Protein AF-A0A7J2YXM2-F1 (afdb_monomer_lite)

Sequence (338 aa):
MHTVKLKLTRFILLIACASALLAALQPALCWSNGGYSDNPAHPDYGTHDWIAQHALDYLPAQEKQYIVDNLAVYLYGTELPDRPASQGGIGDTTKHHVYYSSTGALVDDASAKRAQDEYNLALNFLKAGDYVNASKTAGALTHYIADVAVFGHVMGSSTAWGAETHHSDYENYVTDRMTSYQSSFNTYLSFDGCLVTLPAYNATVNLAYDTTFGGGSHLSCVWMDTNYDWSKPTFSGRCGESLNLAVNAVADVLHTLAEAAGPVLTTVPTVVPSITVTAPTPTSSDSPTSSPTQNRSPSTTPTVPEFPLALCLCATLLILTVSAIIYKKNTLKNQQFI

Structure (mmCIF, N/CA/C/O backbone):
data_AF-A0A7J2YXM2-F1
#
_entry.id   AF-A0A7J2YXM2-F1
#
loop_
_atom_site.group_PDB
_atom_site.id
_atom_site.type_symbol
_atom_site.label_atom_id
_atom_site.label_alt_id
_atom_site.label_comp_id
_atom_site.label_asym_id
_atom_site.label_entity_id
_atom_site.label_seq_id
_atom_site.pdbx_PDB_ins_code
_atom_site.Cartn_x
_atom_site.Cartn_y
_atom_site.Cartn_z
_atom_site.occupancy
_atom_site.B_iso_or_equiv
_atom_site.auth_seq_id
_atom_site.auth_comp_id
_atom_site.auth_asym_id
_atom_site.auth_atom_id
_atom_site.pdbx_PDB_model_num
ATOM 1 N N . MET A 1 1 ? 47.336 -37.500 -6.706 1.00 57.44 1 MET A N 1
ATOM 2 C CA . MET A 1 1 ? 47.301 -36.013 -6.661 1.00 57.44 1 MET A CA 1
ATOM 3 C C . MET A 1 1 ? 46.270 -35.379 -7.601 1.00 57.44 1 MET A C 1
ATOM 5 O O . MET A 1 1 ? 45.630 -34.422 -7.186 1.00 57.44 1 MET A O 1
ATOM 9 N N . HIS A 1 2 ? 46.068 -35.881 -8.825 1.00 60.53 2 HIS A N 1
ATOM 10 C CA . HIS A 1 2 ? 45.148 -35.269 -9.803 1.00 60.53 2 HIS A CA 1
ATOM 11 C C . HIS A 1 2 ? 43.675 -35.213 -9.332 1.00 60.53 2 HIS A C 1
ATOM 13 O O . HIS A 1 2 ? 43.011 -34.189 -9.461 1.00 60.53 2 HIS A O 1
ATOM 19 N N . THR A 1 3 ? 43.185 -36.277 -8.690 1.00 68.69 3 THR A N 1
ATOM 20 C CA . THR A 1 3 ? 41.796 -36.387 -8.204 1.00 68.69 3 THR A CA 1
ATOM 21 C C . THR A 1 3 ? 41.471 -35.424 -7.056 1.00 68.69 3 THR A C 1
ATOM 23 O O . THR A 1 3 ? 40.340 -34.967 -6.934 1.00 68.69 3 THR A O 1
ATOM 26 N N . VAL A 1 4 ? 42.461 -35.083 -6.224 1.00 65.25 4 VAL A N 1
ATOM 27 C CA . VAL A 1 4 ? 42.288 -34.154 -5.092 1.00 65.25 4 VAL A CA 1
ATOM 28 C C . VAL A 1 4 ? 42.203 -32.708 -5.588 1.00 65.25 4 VAL A C 1
ATOM 30 O O . VAL A 1 4 ? 41.341 -31.962 -5.134 1.00 65.25 4 VAL A O 1
ATOM 33 N N . LYS A 1 5 ? 43.025 -32.339 -6.584 1.00 63.69 5 LYS A N 1
ATOM 34 C CA . LYS A 1 5 ? 42.977 -31.012 -7.223 1.00 63.69 5 LYS A CA 1
ATOM 35 C C . LYS A 1 5 ? 41.616 -30.751 -7.875 1.00 63.69 5 LYS A C 1
ATOM 37 O O . LYS A 1 5 ? 41.029 -29.701 -7.651 1.00 63.69 5 LYS A O 1
ATOM 42 N N . LEU A 1 6 ? 41.070 -31.740 -8.590 1.00 68.12 6 LEU A N 1
ATOM 43 C CA . LEU A 1 6 ? 39.769 -31.614 -9.257 1.00 68.12 6 LEU A CA 1
ATOM 44 C C . LEU A 1 6 ? 38.598 -31.442 -8.269 1.00 68.12 6 LEU A C 1
ATOM 46 O O . LEU A 1 6 ? 37.673 -30.682 -8.545 1.00 68.12 6 LEU A O 1
ATOM 50 N N . LYS A 1 7 ? 38.634 -32.117 -7.110 1.00 75.06 7 LYS A N 1
ATOM 51 C CA . LYS A 1 7 ? 37.598 -31.980 -6.069 1.00 75.06 7 LYS A CA 1
ATOM 52 C C . LYS A 1 7 ? 37.634 -30.606 -5.391 1.00 75.06 7 LYS A C 1
ATOM 54 O O . LYS A 1 7 ? 36.578 -30.023 -5.170 1.00 75.06 7 LYS A O 1
ATOM 59 N N . LEU A 1 8 ? 38.826 -30.070 -5.120 1.00 72.62 8 LEU A N 1
ATOM 60 C CA . LEU A 1 8 ? 38.987 -28.759 -4.485 1.00 72.62 8 LEU A CA 1
ATOM 61 C C . LEU A 1 8 ? 38.548 -27.609 -5.406 1.00 72.62 8 LEU A C 1
ATOM 63 O O . LEU A 1 8 ? 37.824 -26.724 -4.963 1.00 72.62 8 LEU A O 1
ATOM 67 N N . THR A 1 9 ? 38.912 -27.647 -6.693 1.00 77.88 9 THR A N 1
ATOM 68 C CA . THR A 1 9 ? 38.479 -26.628 -7.667 1.00 77.88 9 THR A CA 1
ATOM 69 C C . THR A 1 9 ? 36.956 -26.586 -7.809 1.00 77.88 9 THR A C 1
ATOM 71 O O . THR A 1 9 ? 36.380 -25.503 -7.828 1.00 77.88 9 THR A O 1
ATOM 74 N N . ARG A 1 10 ? 36.287 -27.748 -7.844 1.00 78.19 10 ARG A N 1
ATOM 75 C CA . ARG A 1 10 ? 34.815 -27.821 -7.888 1.00 78.19 10 ARG A CA 1
ATOM 76 C C . ARG A 1 10 ? 34.165 -27.242 -6.631 1.00 78.19 10 ARG A C 1
ATOM 78 O O . ARG A 1 10 ? 33.165 -26.548 -6.742 1.00 78.19 10 ARG A O 1
ATOM 85 N N . PHE A 1 11 ? 34.740 -27.497 -5.457 1.00 79.69 11 PHE A N 1
ATOM 86 C CA . PHE A 1 11 ? 34.225 -26.967 -4.195 1.00 79.69 11 PHE A CA 1
ATOM 87 C C . PHE A 1 11 ? 34.347 -25.437 -4.111 1.00 79.69 11 PHE A C 1
ATOM 89 O O . PHE A 1 11 ? 33.385 -24.769 -3.748 1.00 79.69 11 PHE A O 1
ATOM 96 N N . ILE A 1 12 ? 35.488 -24.873 -4.524 1.00 82.00 12 ILE A N 1
ATOM 97 C CA . ILE A 1 12 ? 35.687 -23.414 -4.579 1.00 82.00 12 ILE A CA 1
ATOM 98 C C . ILE A 1 12 ? 34.712 -22.766 -5.570 1.00 82.00 12 ILE A C 1
ATOM 100 O O . ILE A 1 12 ? 34.128 -21.733 -5.256 1.00 82.00 12 ILE A O 1
ATOM 104 N N . LEU A 1 13 ? 34.499 -23.384 -6.738 1.00 83.00 13 LEU A N 1
ATOM 105 C CA . LEU A 1 13 ? 33.553 -22.880 -7.735 1.00 83.00 13 LEU A CA 1
ATOM 106 C C . LEU A 1 13 ? 32.114 -22.875 -7.198 1.00 83.00 13 LEU A C 1
ATOM 108 O O . LEU A 1 13 ? 31.407 -21.893 -7.378 1.00 83.00 13 LEU A O 1
ATOM 112 N N . LEU A 1 14 ? 31.698 -23.933 -6.493 1.00 82.62 14 LEU A N 1
ATOM 113 C CA . LEU A 1 14 ? 30.369 -24.006 -5.876 1.00 82.62 14 LEU A CA 1
ATOM 114 C C . LEU A 1 14 ? 30.160 -22.918 -4.817 1.00 82.62 14 LEU A C 1
ATOM 116 O O . LEU A 1 14 ? 29.100 -22.301 -4.800 1.00 82.62 14 LEU A O 1
ATOM 120 N N . ILE A 1 15 ? 31.165 -22.648 -3.976 1.00 84.31 15 ILE A N 1
ATOM 121 C CA . ILE A 1 15 ? 31.094 -21.557 -2.993 1.00 84.31 15 ILE A CA 1
ATOM 122 C C . ILE A 1 15 ? 31.008 -20.206 -3.703 1.00 84.31 15 ILE A C 1
ATOM 124 O O . ILE A 1 15 ? 30.144 -19.410 -3.364 1.00 84.31 15 ILE A O 1
ATOM 128 N N . ALA A 1 16 ? 31.843 -19.959 -4.716 1.00 81.12 16 ALA A N 1
ATOM 129 C CA . ALA A 1 16 ? 31.810 -18.706 -5.468 1.00 81.12 16 ALA A CA 1
ATOM 130 C C . ALA A 1 16 ? 30.455 -18.482 -6.164 1.00 81.12 16 ALA A C 1
ATOM 132 O O . ALA A 1 16 ? 29.917 -17.379 -6.107 1.00 81.12 16 ALA A O 1
ATOM 133 N N . CYS A 1 17 ? 29.870 -19.527 -6.761 1.00 74.31 17 CYS A N 1
ATOM 134 C CA . CYS A 1 17 ? 28.533 -19.465 -7.352 1.00 74.31 17 CYS A CA 1
ATOM 135 C C . CYS A 1 17 ? 27.446 -19.215 -6.298 1.00 74.31 17 CYS A C 1
ATOM 137 O O . CYS A 1 17 ? 26.578 -18.380 -6.525 1.00 74.31 17 CYS A O 1
ATOM 139 N N . ALA A 1 18 ? 27.499 -19.887 -5.143 1.00 74.00 18 ALA A N 1
ATOM 140 C CA . ALA A 1 18 ? 26.538 -19.675 -4.060 1.00 74.00 18 ALA A CA 1
ATOM 141 C C . ALA A 1 18 ? 26.638 -18.258 -3.468 1.00 74.00 18 ALA A C 1
ATOM 143 O O . ALA A 1 18 ? 25.618 -17.615 -3.242 1.00 74.00 18 ALA A O 1
ATOM 144 N N . SER A 1 19 ? 27.854 -17.740 -3.270 1.00 71.81 19 SER A N 1
ATOM 145 C CA . SER A 1 19 ? 28.085 -16.371 -2.799 1.00 71.81 19 SER A CA 1
ATOM 146 C C . SER A 1 19 ? 27.623 -15.319 -3.809 1.00 71.81 19 SER A C 1
ATOM 148 O O . SER A 1 19 ? 27.038 -14.320 -3.405 1.00 71.81 19 SER A O 1
ATOM 150 N N . ALA A 1 20 ? 27.834 -15.546 -5.110 1.00 69.38 20 ALA A N 1
ATOM 151 C CA . ALA A 1 20 ? 27.323 -14.662 -6.158 1.00 69.38 20 ALA A CA 1
ATOM 152 C C . ALA A 1 20 ? 25.785 -14.661 -6.212 1.00 69.38 20 ALA A C 1
ATOM 154 O O . ALA A 1 20 ? 25.185 -13.606 -6.385 1.00 69.38 20 ALA A O 1
ATOM 155 N N . LEU A 1 21 ? 25.151 -15.823 -6.007 1.00 63.97 21 LEU A N 1
ATOM 156 C CA . LEU A 1 21 ? 23.692 -15.947 -5.968 1.00 63.97 21 LEU A CA 1
ATOM 157 C C . LEU A 1 21 ? 23.087 -15.216 -4.758 1.00 63.97 21 LEU A C 1
ATOM 159 O O . LEU A 1 21 ? 22.062 -14.560 -4.890 1.00 63.97 21 LEU A O 1
ATOM 163 N N . LEU A 1 22 ? 23.741 -15.294 -3.595 1.00 62.25 22 LEU A N 1
ATOM 164 C CA . LEU A 1 22 ? 23.307 -14.601 -2.377 1.00 62.25 22 LEU A CA 1
ATOM 165 C C . LEU A 1 22 ? 23.499 -13.079 -2.461 1.00 62.25 22 LEU A C 1
ATOM 167 O O . LEU A 1 22 ? 22.689 -12.344 -1.914 1.00 62.25 22 LEU A O 1
ATOM 171 N N . ALA A 1 23 ? 24.536 -12.596 -3.153 1.00 54.78 23 ALA A N 1
ATOM 172 C CA . ALA A 1 23 ? 24.775 -11.160 -3.341 1.00 54.78 23 ALA A CA 1
ATOM 173 C C . ALA A 1 23 ? 23.806 -10.498 -4.342 1.00 54.78 23 ALA A C 1
ATOM 175 O O . ALA A 1 23 ? 23.643 -9.280 -4.319 1.00 54.78 23 ALA A O 1
ATOM 176 N N . ALA A 1 24 ? 23.165 -11.292 -5.207 1.00 49.78 24 ALA A N 1
ATOM 177 C CA . ALA A 1 24 ? 22.139 -10.828 -6.140 1.00 49.78 24 ALA A CA 1
ATOM 178 C C . ALA A 1 24 ? 20.753 -10.658 -5.487 1.00 49.78 24 ALA A C 1
ATOM 180 O O . ALA A 1 24 ? 19.846 -10.130 -6.122 1.00 49.78 24 ALA A O 1
ATOM 181 N N . LEU A 1 25 ? 20.583 -11.083 -4.230 1.00 45.66 25 LEU A N 1
ATOM 182 C CA . LEU A 1 25 ? 19.387 -10.807 -3.439 1.00 45.66 25 LEU A CA 1
ATOM 183 C C . LEU A 1 25 ? 19.531 -9.413 -2.817 1.00 45.66 25 LEU A C 1
ATOM 185 O O . LEU A 1 25 ? 19.881 -9.283 -1.645 1.00 45.66 25 LEU A O 1
ATOM 189 N N . GLN A 1 26 ? 19.328 -8.364 -3.614 1.00 46.22 26 GLN A N 1
ATOM 190 C CA . GLN A 1 26 ? 19.011 -7.067 -3.025 1.00 46.22 26 GLN A CA 1
ATOM 191 C C . GLN A 1 26 ? 17.590 -7.185 -2.457 1.00 46.22 26 GLN A C 1
ATOM 193 O O . GLN A 1 26 ? 16.713 -7.673 -3.176 1.00 46.22 26 GLN A O 1
ATOM 198 N N . PRO A 1 27 ? 17.350 -6.840 -1.180 1.00 48.81 27 PRO A N 1
ATOM 199 C CA . PRO A 1 27 ? 15.983 -6.646 -0.735 1.00 48.81 27 PRO A CA 1
ATOM 200 C C . PRO A 1 27 ? 15.372 -5.578 -1.641 1.00 48.81 27 PRO A C 1
ATOM 202 O O . PRO A 1 27 ? 15.982 -4.525 -1.832 1.00 48.81 27 PRO A O 1
ATOM 205 N N . ALA A 1 28 ? 14.213 -5.881 -2.223 1.00 45.25 28 ALA A N 1
ATOM 206 C CA . ALA A 1 28 ? 13.328 -4.825 -2.678 1.00 45.25 28 ALA A CA 1
ATOM 207 C C . ALA A 1 28 ? 13.093 -3.948 -1.444 1.00 45.25 28 ALA A C 1
ATOM 209 O O . ALA A 1 28 ? 12.759 -4.467 -0.374 1.00 45.25 28 ALA A O 1
ATOM 210 N N . LEU A 1 29 ? 13.443 -2.671 -1.560 1.00 54.25 29 LEU A N 1
ATOM 211 C CA . LEU A 1 29 ? 12.952 -1.690 -0.607 1.00 54.25 29 LEU A CA 1
ATOM 212 C C . LEU A 1 29 ? 11.469 -1.480 -0.933 1.00 54.25 29 LEU A C 1
ATOM 214 O O . LEU A 1 29 ? 10.964 -2.104 -1.852 1.00 54.25 29 LEU A O 1
ATOM 218 N N . CYS A 1 30 ? 10.754 -0.761 -0.096 1.00 63.69 30 CYS A N 1
ATOM 219 C CA . CYS A 1 30 ? 9.339 -0.481 -0.281 1.00 63.69 30 CYS A CA 1
ATOM 220 C C . CYS A 1 30 ? 9.170 1.018 -0.399 1.00 63.69 30 CYS A C 1
ATOM 222 O O . CYS A 1 30 ? 10.123 1.774 -0.141 1.00 63.69 30 CYS A O 1
ATOM 224 N N . TRP A 1 31 ? 7.943 1.480 -0.679 1.00 80.19 31 TRP A N 1
ATOM 225 C CA . TRP A 1 31 ? 7.647 2.886 -0.428 1.00 80.19 31 TRP A CA 1
ATOM 226 C C . TRP A 1 31 ? 8.196 3.256 0.953 1.00 80.19 31 TRP A C 1
ATOM 228 O O . TRP A 1 31 ? 8.091 2.507 1.919 1.00 80.19 31 TRP A O 1
ATOM 238 N N . SER A 1 32 ? 8.864 4.400 1.068 1.00 78.12 32 SER A N 1
ATOM 239 C CA . SER A 1 32 ? 9.473 4.714 2.354 1.00 78.12 32 SER A CA 1
ATOM 240 C C . SER A 1 32 ? 8.384 5.004 3.382 1.00 78.12 32 SER A C 1
ATOM 242 O O . SER A 1 32 ? 7.466 5.785 3.119 1.00 78.12 32 SER A O 1
ATOM 244 N N . ASN A 1 33 ? 8.541 4.465 4.587 1.00 74.75 33 ASN A N 1
ATOM 245 C CA . ASN A 1 33 ? 7.782 4.885 5.766 1.00 74.75 33 ASN A CA 1
ATOM 246 C C . ASN A 1 33 ? 8.439 6.093 6.470 1.00 74.75 33 ASN A C 1
ATOM 248 O O . ASN A 1 33 ? 8.336 6.238 7.676 1.00 74.75 33 ASN A O 1
ATOM 252 N N . GLY A 1 34 ? 9.255 6.893 5.768 1.00 72.12 34 GLY A N 1
ATOM 253 C CA . GLY A 1 34 ? 9.974 8.035 6.356 1.00 72.12 34 GLY A CA 1
ATOM 254 C C . GLY A 1 34 ? 11.176 7.646 7.229 1.00 72.12 34 GLY A C 1
ATOM 255 O O . GLY A 1 34 ? 11.978 8.507 7.588 1.00 72.12 34 GLY A O 1
ATOM 256 N N . GLY A 1 35 ? 11.342 6.355 7.520 1.00 84.69 35 GLY A N 1
ATOM 257 C CA . GLY A 1 35 ? 12.375 5.803 8.386 1.00 84.69 35 GLY A CA 1
ATOM 258 C C . GLY A 1 35 ? 11.798 4.719 9.294 1.00 84.69 35 GLY A C 1
ATOM 259 O O . GLY A 1 35 ? 10.737 4.166 9.018 1.00 84.69 35 GLY A O 1
ATOM 260 N N . TYR A 1 36 ? 12.514 4.411 10.376 1.00 89.81 36 TYR A N 1
ATOM 261 C CA . TYR A 1 36 ? 11.943 3.682 11.507 1.00 89.81 36 TYR A CA 1
ATOM 262 C C . TYR A 1 36 ? 11.878 4.623 12.691 1.00 89.81 36 TYR A C 1
ATOM 264 O O . TYR A 1 36 ? 12.912 5.047 13.213 1.00 89.81 36 TYR A O 1
ATOM 272 N N . SER A 1 37 ? 10.663 4.889 13.142 1.00 92.69 37 SER A N 1
ATOM 273 C CA . SER A 1 37 ? 10.409 5.846 14.197 1.00 92.69 37 SER A CA 1
ATOM 274 C C . SER A 1 37 ? 10.980 5.368 15.523 1.00 92.69 37 SER A C 1
ATOM 276 O O . SER A 1 37 ? 10.646 4.285 16.029 1.00 92.69 37 SER A O 1
ATOM 278 N N . ASP A 1 38 ? 11.786 6.228 16.143 1.00 90.00 38 ASP A N 1
ATOM 279 C CA . ASP A 1 38 ? 12.221 6.065 17.533 1.00 90.00 38 ASP A CA 1
ATOM 280 C C . ASP A 1 38 ? 11.048 6.265 18.508 1.00 90.00 38 ASP A C 1
ATOM 282 O O . ASP A 1 38 ? 11.018 5.681 19.594 1.00 90.00 38 ASP A O 1
ATOM 286 N N . ASN A 1 39 ? 10.063 7.086 18.119 1.00 90.50 39 ASN A N 1
ATOM 287 C CA . ASN A 1 39 ? 8.888 7.404 18.920 1.00 90.50 39 ASN A CA 1
ATOM 288 C C . ASN A 1 39 ? 7.580 7.113 18.157 1.00 90.50 39 ASN A C 1
ATOM 290 O O . ASN A 1 39 ? 7.155 7.942 17.357 1.00 90.50 39 ASN A O 1
ATOM 294 N N . PRO A 1 40 ? 6.862 6.024 18.487 1.00 90.38 40 PRO A N 1
ATOM 295 C CA . PRO A 1 40 ? 5.580 5.683 17.861 1.00 90.38 40 PRO A CA 1
ATOM 296 C C . PRO A 1 40 ? 4.469 6.738 18.005 1.00 90.38 40 PRO A C 1
ATOM 298 O O . PRO A 1 40 ? 3.476 6.686 17.290 1.00 90.38 40 PRO A O 1
ATOM 301 N N . ALA A 1 41 ? 4.586 7.682 18.947 1.00 92.19 41 ALA A N 1
ATOM 302 C CA . ALA A 1 41 ? 3.626 8.782 19.089 1.00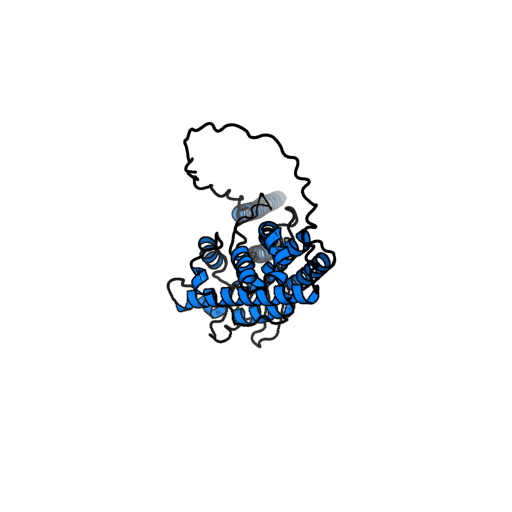 92.19 41 ALA A CA 1
ATOM 303 C C . ALA A 1 41 ? 3.888 9.945 18.111 1.00 92.19 41 ALA A C 1
ATOM 305 O O . ALA A 1 41 ? 3.033 10.817 17.946 1.00 92.19 41 ALA A O 1
ATOM 306 N N . HIS A 1 42 ? 5.066 9.971 17.485 1.00 93.81 42 HIS A N 1
ATOM 307 C CA . HIS A 1 42 ? 5.493 10.960 16.500 1.00 93.81 42 HIS A CA 1
ATOM 308 C C . HIS A 1 42 ? 6.228 10.240 15.364 1.00 93.81 42 HIS A C 1
ATOM 310 O O . HIS A 1 42 ? 7.450 10.371 15.285 1.00 93.81 42 HIS A O 1
ATOM 316 N N . PRO A 1 43 ? 5.508 9.447 14.549 1.00 94.50 43 PRO A N 1
ATOM 317 C CA . PRO A 1 43 ? 6.146 8.681 13.499 1.00 94.50 43 PRO A CA 1
ATOM 318 C C . PRO A 1 43 ? 6.812 9.596 12.467 1.00 94.50 43 PRO A C 1
ATOM 320 O O . PRO A 1 43 ? 6.301 10.683 12.165 1.00 94.50 43 PRO A O 1
ATOM 323 N N . ASP A 1 44 ? 7.958 9.157 11.959 1.00 93.88 44 ASP A N 1
ATOM 324 C CA . ASP A 1 44 ? 8.609 9.743 10.799 1.00 93.88 44 ASP A CA 1
ATOM 325 C C . ASP A 1 44 ? 7.688 9.548 9.596 1.00 93.88 44 ASP A C 1
ATOM 327 O O . ASP A 1 44 ? 7.200 8.458 9.351 1.00 93.88 44 ASP A O 1
ATOM 331 N N . TYR A 1 45 ? 7.393 10.630 8.882 1.00 95.06 45 TYR A N 1
ATOM 332 C CA . TYR A 1 45 ? 6.356 10.615 7.858 1.00 95.06 45 TYR A CA 1
ATOM 333 C C . TYR A 1 45 ? 6.946 10.285 6.486 1.00 95.06 45 TYR A C 1
ATOM 335 O O . TYR A 1 45 ? 7.871 10.972 6.035 1.00 95.06 45 TYR A O 1
ATOM 343 N N . GLY A 1 46 ? 6.380 9.290 5.807 1.00 95.50 46 GLY A N 1
ATOM 344 C CA . GLY A 1 46 ? 6.782 8.878 4.464 1.00 95.50 46 GLY A CA 1
ATOM 345 C C . GLY A 1 46 ? 5.641 8.695 3.468 1.00 95.50 46 GLY A C 1
ATOM 346 O O . GLY A 1 46 ? 4.504 9.122 3.663 1.00 95.50 46 GLY A O 1
ATOM 347 N N . THR A 1 47 ? 5.962 8.027 2.362 1.00 96.88 47 THR A N 1
ATOM 348 C CA . THR A 1 47 ? 5.026 7.738 1.273 1.00 96.88 47 THR A CA 1
ATOM 349 C C . THR A 1 47 ? 3.895 6.813 1.713 1.00 96.88 47 THR A C 1
ATOM 351 O O . THR A 1 47 ? 2.746 7.066 1.347 1.00 96.88 47 THR A O 1
ATOM 354 N N . HIS A 1 48 ? 4.168 5.792 2.531 1.00 97.50 48 HIS A N 1
ATOM 355 C CA . HIS A 1 48 ? 3.086 4.963 3.067 1.00 97.50 48 HIS A CA 1
ATOM 356 C C . HIS A 1 48 ? 2.133 5.762 3.952 1.00 97.50 48 HIS A C 1
ATOM 358 O O . HIS A 1 48 ? 0.922 5.626 3.798 1.00 97.50 48 HIS A O 1
ATOM 364 N N . ASP A 1 49 ? 2.654 6.633 4.818 1.00 97.88 49 ASP A N 1
ATOM 365 C CA . ASP A 1 49 ? 1.835 7.500 5.671 1.00 97.88 49 ASP A CA 1
ATOM 366 C C . ASP A 1 49 ? 1.005 8.480 4.856 1.00 97.88 49 ASP A C 1
ATOM 368 O O . ASP A 1 49 ? -0.163 8.717 5.164 1.00 97.88 49 ASP A O 1
ATOM 372 N N . TRP A 1 50 ? 1.593 9.010 3.783 1.00 98.25 50 TRP A N 1
ATOM 373 C CA . TRP A 1 50 ? 0.911 9.875 2.834 1.00 98.25 50 TRP A CA 1
ATOM 374 C C . TRP A 1 50 ? -0.285 9.166 2.191 1.00 98.25 50 TRP A C 1
ATOM 376 O O . TRP A 1 50 ? -1.399 9.694 2.226 1.00 98.25 50 TRP A O 1
ATOM 386 N N . ILE A 1 51 ? -0.092 7.945 1.677 1.00 98.69 51 ILE A N 1
ATOM 387 C CA . ILE A 1 51 ? -1.176 7.128 1.103 1.00 98.69 51 ILE A CA 1
ATOM 388 C C . ILE A 1 51 ? -2.225 6.822 2.179 1.00 98.69 51 ILE A C 1
ATOM 390 O O . ILE A 1 51 ? -3.422 7.034 1.975 1.00 98.69 51 ILE A O 1
ATOM 394 N N . ALA A 1 52 ? -1.766 6.361 3.342 1.00 98.62 52 ALA A N 1
ATOM 395 C CA . ALA A 1 52 ? -2.598 5.947 4.457 1.00 98.62 52 ALA A CA 1
ATOM 396 C C . ALA A 1 52 ? -3.489 7.078 4.963 1.00 98.62 52 ALA A C 1
ATOM 398 O O . ALA A 1 52 ? -4.686 6.866 5.169 1.00 98.62 52 ALA A O 1
ATOM 399 N N . GLN A 1 53 ? -2.924 8.268 5.162 1.00 98.56 53 GLN A N 1
ATOM 400 C CA . GLN A 1 53 ? -3.644 9.423 5.675 1.00 98.56 53 GLN A CA 1
ATOM 401 C C . GLN A 1 53 ? -4.593 10.009 4.630 1.00 98.56 53 GLN A C 1
ATOM 403 O O . GLN A 1 53 ? -5.715 10.363 4.987 1.00 98.56 53 GLN A O 1
ATOM 408 N N . HIS A 1 54 ? -4.198 10.076 3.354 1.00 98.81 54 HIS A N 1
ATOM 409 C CA . HIS A 1 54 ? -5.090 10.570 2.303 1.00 98.81 54 HIS A CA 1
ATOM 410 C C . HIS A 1 54 ? -6.268 9.641 2.022 1.00 98.81 54 HIS A C 1
ATOM 412 O O . HIS A 1 54 ? -7.357 10.127 1.728 1.00 98.81 54 HIS A O 1
ATOM 418 N N . ALA A 1 55 ? -6.113 8.327 2.194 1.00 98.88 55 ALA A N 1
ATOM 419 C CA . ALA A 1 55 ? -7.243 7.403 2.089 1.00 98.88 55 ALA A CA 1
ATOM 420 C C . ALA A 1 55 ? -8.341 7.727 3.118 1.00 98.88 55 ALA A C 1
ATOM 422 O O . ALA A 1 55 ? -9.533 7.589 2.834 1.00 98.88 55 ALA A O 1
ATOM 423 N N . LEU A 1 56 ? -7.961 8.242 4.296 1.00 98.81 56 LEU A N 1
ATOM 424 C CA . LEU A 1 56 ? -8.925 8.682 5.303 1.00 98.81 56 LEU A CA 1
ATOM 425 C C . LEU A 1 56 ? -9.773 9.855 4.811 1.00 98.81 56 LEU A C 1
ATOM 427 O O . LEU A 1 56 ? -10.903 9.990 5.268 1.00 98.81 56 LEU A O 1
ATOM 431 N N . ASP A 1 57 ? -9.294 10.696 3.895 1.00 98.56 57 ASP A N 1
ATOM 432 C CA . ASP A 1 57 ? -10.058 11.847 3.398 1.00 98.56 57 ASP A CA 1
ATOM 433 C C . ASP A 1 57 ? -11.324 11.422 2.642 1.00 98.56 57 ASP A C 1
ATOM 435 O O . ASP A 1 57 ? -12.314 12.155 2.653 1.00 98.56 57 ASP A O 1
ATOM 439 N N . TYR A 1 58 ? -11.321 10.225 2.048 1.00 98.62 58 TYR A N 1
ATOM 440 C CA . TYR A 1 58 ? -12.435 9.699 1.250 1.00 98.62 58 TYR A CA 1
ATOM 441 C C . TYR A 1 58 ? -13.494 8.984 2.097 1.00 98.62 58 TYR A C 1
ATOM 443 O O . TYR A 1 58 ? -14.640 8.844 1.674 1.00 98.62 58 TYR A O 1
ATOM 451 N N . LEU A 1 59 ? -13.145 8.594 3.324 1.00 98.31 59 LEU A N 1
ATOM 452 C CA . LEU A 1 59 ? -14.036 7.887 4.240 1.00 98.31 59 LEU A CA 1
ATOM 453 C C . LEU A 1 59 ? -15.017 8.830 4.970 1.00 98.31 59 LEU A C 1
ATOM 455 O O . LEU A 1 59 ? -14.625 9.927 5.405 1.00 98.31 59 LEU A O 1
ATOM 459 N N . PRO A 1 60 ? -16.266 8.391 5.226 1.00 97.19 60 PRO A N 1
ATOM 460 C CA . PRO A 1 60 ? -17.169 9.026 6.178 1.00 97.19 60 PRO A CA 1
ATOM 461 C C . PRO A 1 60 ? -16.550 9.144 7.574 1.00 97.19 60 PRO A C 1
ATOM 463 O O . PRO A 1 60 ? -15.784 8.290 8.020 1.00 97.19 60 PRO A O 1
ATOM 466 N N . ALA A 1 61 ? -16.913 10.201 8.306 1.00 96.31 61 ALA A N 1
ATOM 467 C CA . ALA A 1 61 ? -16.355 10.469 9.634 1.00 96.31 61 ALA A CA 1
ATOM 468 C C . ALA A 1 61 ? -16.565 9.299 10.611 1.00 96.31 61 ALA A C 1
ATOM 470 O O . ALA A 1 61 ? -15.659 8.945 11.358 1.00 96.31 61 ALA A O 1
ATOM 471 N N . GLN A 1 62 ? -17.739 8.670 10.571 1.00 95.75 62 GLN A N 1
ATOM 472 C CA . GLN A 1 62 ? -18.120 7.575 11.461 1.00 95.75 62 GLN A CA 1
ATOM 473 C C . GLN A 1 62 ? -17.279 6.313 11.238 1.00 95.75 62 GLN A C 1
ATOM 475 O O . GLN A 1 62 ? -17.012 5.593 12.194 1.00 95.75 62 GLN A O 1
ATOM 480 N N . GLU A 1 63 ? -16.846 6.063 10.002 1.00 97.38 63 GLU A N 1
ATOM 481 C CA . GLU A 1 63 ? -16.065 4.875 9.646 1.00 97.38 63 GLU A CA 1
ATOM 482 C C . GLU A 1 63 ? -14.602 5.008 10.075 1.00 97.38 63 GLU A C 1
ATOM 484 O O . GLU A 1 63 ? -13.984 4.033 10.492 1.00 97.38 63 GLU A O 1
ATOM 489 N N . LYS A 1 64 ? -14.056 6.228 10.031 1.00 97.12 64 LYS A N 1
ATOM 490 C CA . LYS A 1 64 ? -12.632 6.489 10.281 1.00 97.12 64 LYS A CA 1
ATOM 491 C C . LYS A 1 64 ? -12.306 7.046 11.662 1.00 97.12 64 LYS A C 1
ATOM 493 O O . LYS A 1 64 ? -11.128 7.196 11.973 1.00 97.12 64 LYS A O 1
ATOM 498 N N . GLN A 1 65 ? -13.300 7.392 12.487 1.00 97.62 65 GLN A N 1
ATOM 499 C CA . GLN A 1 65 ? -13.048 8.134 13.731 1.00 97.62 65 GLN A CA 1
ATOM 500 C C . GLN A 1 65 ? -12.069 7.409 14.661 1.00 97.62 65 GLN A C 1
ATOM 502 O O . GLN A 1 65 ? -11.184 8.045 15.225 1.00 97.62 65 GLN A O 1
ATOM 507 N N . TYR A 1 66 ? -12.167 6.079 14.759 1.00 97.06 66 TYR A N 1
ATOM 508 C CA . TYR A 1 66 ? -11.254 5.289 15.586 1.00 97.06 66 TYR A CA 1
ATOM 509 C C . TYR A 1 66 ? -9.793 5.394 15.115 1.00 97.06 66 TYR A C 1
ATOM 511 O O . TYR A 1 66 ? -8.895 5.363 15.951 1.00 97.06 66 TYR A O 1
ATOM 519 N N . ILE A 1 67 ? -9.560 5.571 13.808 1.00 98.50 67 ILE A N 1
ATOM 520 C CA . ILE A 1 67 ? -8.234 5.825 13.234 1.00 98.50 67 ILE A CA 1
ATOM 521 C C . ILE A 1 67 ? -7.809 7.264 13.504 1.00 98.50 67 ILE A C 1
ATOM 523 O O . ILE A 1 67 ? -6.688 7.488 13.942 1.00 98.50 67 ILE A O 1
ATOM 527 N N . VAL A 1 68 ? -8.688 8.245 13.278 1.00 98.38 68 VAL A N 1
ATOM 528 C CA . VAL A 1 68 ? -8.372 9.673 13.476 1.00 98.38 68 VAL A CA 1
ATOM 529 C C . VAL A 1 68 ? -7.978 9.961 14.926 1.00 98.38 68 VAL A C 1
ATOM 531 O O . VAL A 1 68 ? -6.993 10.660 15.165 1.00 98.38 68 VAL A O 1
ATOM 534 N N . ASP A 1 69 ? -8.679 9.365 15.891 1.00 98.00 69 ASP A N 1
ATOM 535 C CA . ASP A 1 69 ? -8.360 9.482 17.320 1.00 98.00 69 ASP A CA 1
ATOM 536 C C . ASP A 1 69 ? -7.014 8.823 17.681 1.00 98.00 69 ASP A C 1
ATOM 538 O O . ASP A 1 69 ? -6.406 9.159 18.697 1.00 98.00 69 ASP A O 1
ATOM 542 N N . ASN A 1 70 ? -6.527 7.910 16.835 1.00 98.31 70 ASN A N 1
ATOM 543 C CA . ASN A 1 70 ? -5.287 7.153 17.000 1.00 98.31 70 ASN A CA 1
ATOM 544 C C . ASN A 1 70 ? -4.321 7.369 15.822 1.00 98.31 70 ASN A C 1
ATOM 546 O O . ASN A 1 70 ? -3.548 6.472 15.484 1.00 98.31 70 ASN A O 1
ATOM 550 N N . LEU A 1 71 ? -4.342 8.552 15.192 1.00 98.56 71 LEU A N 1
ATOM 551 C CA . LEU A 1 71 ? -3.673 8.771 13.905 1.00 98.56 71 LEU A CA 1
ATOM 552 C C . LEU A 1 71 ? -2.178 8.429 13.948 1.00 98.56 71 LEU A C 1
ATOM 554 O O . LEU A 1 71 ? -1.694 7.718 13.078 1.00 98.56 71 LEU A O 1
ATOM 558 N N . ALA A 1 72 ? -1.454 8.858 14.985 1.00 98.25 72 ALA A N 1
ATOM 559 C CA . ALA A 1 72 ? -0.031 8.534 15.126 1.00 98.25 72 ALA A CA 1
ATOM 560 C C . ALA A 1 72 ? 0.231 7.017 15.185 1.00 98.25 72 ALA A C 1
ATOM 562 O O . ALA A 1 72 ? 1.215 6.539 14.636 1.00 98.25 72 ALA A O 1
ATOM 563 N N . VAL A 1 73 ? -0.673 6.251 15.803 1.00 98.50 73 VAL A N 1
ATOM 564 C CA . VAL A 1 73 ? -0.567 4.789 15.904 1.00 98.50 73 VAL A CA 1
ATOM 565 C C . VAL A 1 73 ? -0.846 4.116 14.560 1.00 98.50 73 VAL A C 1
ATOM 567 O O . VAL A 1 73 ? -0.197 3.124 14.237 1.00 98.50 73 VAL A O 1
ATOM 570 N N . TYR A 1 74 ? -1.794 4.647 13.786 1.00 98.75 74 TYR A N 1
ATOM 571 C CA . TYR A 1 74 ? -2.079 4.184 12.428 1.00 98.75 74 TYR A CA 1
ATOM 572 C C . TYR A 1 74 ? -0.894 4.415 11.491 1.00 98.75 74 TYR A C 1
ATOM 574 O O . TYR A 1 74 ? -0.472 3.478 10.823 1.00 98.75 74 TYR A O 1
ATOM 582 N N . LEU A 1 75 ? -0.313 5.618 11.514 1.00 98.25 75 LEU A N 1
ATOM 583 C CA . LEU A 1 75 ? 0.864 5.955 10.709 1.00 98.25 75 LEU A CA 1
ATOM 584 C C . LEU A 1 75 ? 2.082 5.122 11.128 1.00 98.25 75 LEU A C 1
ATOM 586 O O . LEU A 1 75 ? 2.649 4.423 10.307 1.00 98.25 75 LEU A O 1
ATOM 590 N N . TYR A 1 76 ? 2.376 5.011 12.427 1.00 98.19 76 TYR A N 1
ATOM 591 C CA . TYR A 1 76 ? 3.417 4.089 12.911 1.00 98.19 76 TYR A CA 1
ATOM 592 C C . TYR A 1 76 ? 3.183 2.625 12.485 1.00 98.19 76 TYR A C 1
ATOM 594 O O . TYR A 1 76 ? 4.119 1.839 12.345 1.00 98.19 76 TYR A O 1
ATOM 602 N N . GLY A 1 77 ? 1.920 2.231 12.306 1.00 98.25 77 GLY A N 1
ATOM 603 C CA . GLY A 1 77 ? 1.546 0.917 11.801 1.00 98.25 77 GLY A CA 1
ATOM 604 C C . GLY A 1 77 ? 2.083 0.627 10.400 1.00 98.25 77 GLY A C 1
ATOM 605 O O . GLY A 1 77 ? 2.391 -0.531 10.115 1.00 98.25 77 GLY A O 1
ATOM 606 N N . THR A 1 78 ? 2.226 1.655 9.557 1.00 98.06 78 THR A N 1
ATOM 607 C CA . THR A 1 78 ? 2.724 1.513 8.184 1.00 98.06 78 THR A CA 1
ATOM 608 C C . THR A 1 78 ? 4.183 1.058 8.149 1.00 98.06 78 THR A C 1
ATOM 610 O O . THR A 1 78 ? 4.543 0.261 7.299 1.00 98.06 78 THR A O 1
ATOM 613 N N . GLU A 1 79 ? 4.995 1.432 9.141 1.00 96.12 79 GLU A N 1
ATOM 614 C CA . GLU A 1 79 ? 6.415 1.062 9.239 1.00 96.12 79 GLU A CA 1
ATOM 615 C C . GLU A 1 79 ? 6.663 -0.414 9.583 1.00 96.12 79 GLU A C 1
ATOM 617 O O . GLU A 1 79 ? 7.775 -0.930 9.430 1.00 96.12 79 GLU A O 1
ATOM 622 N N . LEU A 1 80 ? 5.670 -1.093 10.163 1.00 97.19 80 LEU A N 1
ATOM 623 C CA . LEU A 1 80 ? 5.892 -2.375 10.831 1.00 97.19 80 LEU A CA 1
ATOM 624 C C . LEU A 1 80 ? 6.308 -3.510 9.892 1.00 97.19 80 LEU A C 1
ATOM 626 O O . LEU A 1 80 ? 7.164 -4.292 10.316 1.00 97.19 80 LEU A O 1
ATOM 630 N N . PRO A 1 81 ? 5.745 -3.654 8.679 1.00 97.31 81 PRO A N 1
ATOM 631 C CA . PRO A 1 81 ? 6.173 -4.696 7.749 1.00 97.31 81 PRO A CA 1
ATOM 632 C C . PRO A 1 81 ? 7.660 -4.620 7.381 1.00 97.31 81 PRO A C 1
ATOM 634 O O . PRO A 1 81 ? 8.330 -5.655 7.371 1.00 97.31 81 PRO A O 1
ATOM 637 N N . ASP A 1 82 ? 8.200 -3.414 7.202 1.00 94.62 82 ASP A N 1
ATOM 638 C CA . ASP A 1 82 ? 9.624 -3.196 6.915 1.00 94.62 82 ASP A CA 1
ATOM 639 C C . ASP A 1 82 ? 10.513 -3.307 8.148 1.00 94.62 82 ASP A C 1
ATOM 641 O O . ASP A 1 82 ? 11.630 -3.838 8.104 1.00 94.62 82 ASP A O 1
ATOM 645 N N . ARG A 1 83 ? 10.015 -2.822 9.287 1.00 93.56 83 ARG A N 1
ATOM 646 C CA . ARG A 1 83 ? 10.786 -2.772 10.523 1.00 93.56 83 ARG A CA 1
ATOM 647 C C . ARG A 1 83 ? 11.182 -4.183 10.968 1.00 93.56 83 ARG A C 1
ATOM 649 O O . ARG A 1 83 ? 10.315 -5.034 11.171 1.00 93.56 83 ARG A O 1
ATOM 656 N N . PRO A 1 84 ? 12.476 -4.459 11.224 1.00 92.88 84 PRO A N 1
ATOM 657 C CA . PRO A 1 84 ? 12.915 -5.784 11.639 1.00 92.88 84 PRO A CA 1
ATOM 658 C C . PRO A 1 84 ? 12.172 -6.289 12.879 1.00 92.88 84 PRO A C 1
ATOM 660 O O . PRO A 1 84 ? 11.971 -5.548 13.846 1.00 92.88 84 PRO A O 1
ATOM 663 N N . ALA A 1 85 ? 11.866 -7.588 12.917 1.00 94.00 85 ALA A N 1
ATOM 664 C CA . ALA A 1 85 ? 11.241 -8.212 14.085 1.00 94.00 85 ALA A CA 1
ATOM 665 C C . ALA A 1 85 ? 12.061 -8.022 15.375 1.00 94.00 85 ALA A C 1
ATOM 667 O O . ALA A 1 85 ? 11.508 -7.846 16.460 1.00 94.00 85 ALA A O 1
ATO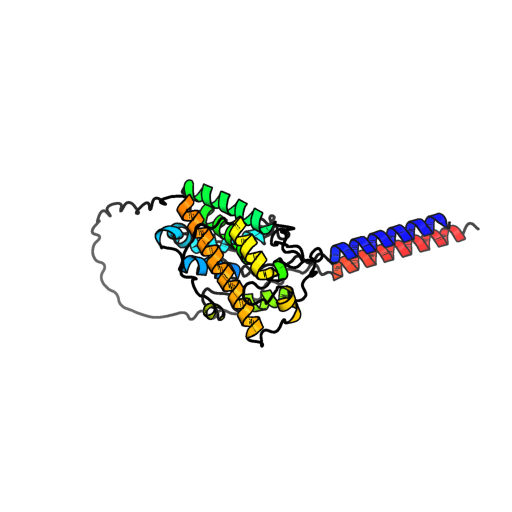M 668 N N . SER A 1 86 ? 13.394 -7.968 15.263 1.00 93.50 86 SER A N 1
ATOM 669 C CA . SER A 1 86 ? 14.303 -7.665 16.379 1.00 93.50 86 SER A CA 1
ATOM 670 C C . SER A 1 86 ? 14.133 -6.255 16.958 1.00 93.50 86 SER A C 1
ATOM 672 O O . SER A 1 86 ? 14.565 -6.005 18.081 1.00 93.50 86 SER A O 1
ATOM 674 N N . GLN A 1 87 ? 13.502 -5.349 16.213 1.00 91.25 87 GLN A N 1
ATOM 675 C CA . GLN A 1 87 ? 13.185 -3.979 16.611 1.00 91.25 87 GLN A CA 1
ATOM 676 C C . GLN A 1 87 ? 11.685 -3.785 16.883 1.00 91.25 87 GLN A C 1
ATOM 678 O O . GLN A 1 87 ? 11.244 -2.648 17.052 1.00 91.25 87 GLN A O 1
ATOM 683 N N . GLY A 1 88 ? 10.903 -4.870 16.936 1.00 90.75 88 GLY A N 1
ATOM 684 C CA . GLY A 1 88 ? 9.471 -4.838 17.239 1.00 90.75 88 GLY A CA 1
ATOM 685 C C . GLY A 1 88 ? 8.548 -4.605 16.041 1.00 90.75 88 GLY A C 1
ATOM 686 O O . GLY A 1 88 ? 7.382 -4.277 16.260 1.00 90.75 88 GLY A O 1
ATOM 687 N N . GLY A 1 89 ? 9.044 -4.751 14.809 1.00 95.25 89 GLY A N 1
ATOM 688 C CA . GLY A 1 89 ? 8.198 -4.829 13.615 1.00 95.25 89 GLY A CA 1
ATOM 689 C C . GLY A 1 89 ? 7.792 -6.262 13.257 1.00 95.25 89 GLY A C 1
ATOM 690 O O . GLY A 1 89 ? 8.016 -7.201 14.024 1.00 95.25 89 GLY A O 1
ATOM 691 N N . ILE A 1 90 ? 7.185 -6.422 12.086 1.00 96.50 90 ILE A N 1
ATOM 692 C CA . ILE A 1 90 ? 6.879 -7.712 11.457 1.00 96.50 90 ILE A CA 1
ATOM 693 C C . ILE A 1 90 ? 8.124 -8.203 10.704 1.00 96.50 90 ILE A C 1
ATOM 695 O O . ILE A 1 90 ? 8.518 -9.362 10.855 1.00 96.50 90 ILE A O 1
ATOM 699 N N . GLY A 1 91 ? 8.792 -7.300 9.977 1.00 93.50 91 GLY A N 1
ATOM 700 C CA . GLY A 1 91 ? 10.102 -7.517 9.363 1.00 93.50 91 GLY A CA 1
ATOM 701 C C . GLY A 1 91 ? 10.108 -8.582 8.273 1.00 93.50 91 GLY A C 1
ATOM 702 O O . GLY A 1 91 ? 11.058 -9.364 8.190 1.00 93.50 91 GLY A O 1
ATOM 703 N N . ASP A 1 92 ? 9.043 -8.659 7.478 1.00 93.12 92 ASP A N 1
ATOM 704 C CA . ASP A 1 92 ? 8.862 -9.675 6.447 1.00 93.12 92 ASP A CA 1
ATOM 705 C C . ASP A 1 92 ? 9.017 -9.127 5.026 1.00 93.12 92 ASP A C 1
ATOM 707 O O . ASP A 1 92 ? 8.297 -9.533 4.119 1.00 93.12 92 ASP A O 1
ATOM 711 N N . THR A 1 93 ? 10.065 -8.328 4.820 1.00 89.25 93 THR A N 1
ATOM 712 C CA . THR A 1 93 ? 10.455 -7.624 3.576 1.00 89.25 93 THR A CA 1
ATOM 713 C C . THR A 1 93 ? 10.550 -8.462 2.294 1.00 89.25 93 THR A C 1
ATOM 715 O O . THR A 1 93 ? 10.779 -7.961 1.204 1.00 89.25 93 THR A O 1
ATOM 718 N N . THR A 1 94 ? 10.369 -9.778 2.385 1.00 90.12 94 THR A N 1
ATOM 719 C CA . THR A 1 94 ? 10.282 -10.694 1.233 1.00 90.12 94 THR A CA 1
ATOM 720 C C . THR A 1 94 ? 8.839 -11.018 0.838 1.00 90.12 94 THR A C 1
ATOM 722 O O . THR A 1 94 ? 8.607 -11.974 0.093 1.00 90.12 94 THR A O 1
ATOM 725 N N . LYS A 1 95 ? 7.857 -10.313 1.412 1.00 95.25 95 LYS A N 1
ATOM 726 C CA . LYS A 1 95 ? 6.417 -10.553 1.241 1.00 95.25 95 LYS A CA 1
ATOM 727 C C . LYS A 1 95 ? 5.659 -9.336 0.722 1.00 95.25 95 LYS A C 1
ATOM 729 O O . LYS A 1 95 ? 4.436 -9.350 0.739 1.00 95.25 95 LYS A O 1
ATOM 734 N N . HIS A 1 96 ? 6.372 -8.341 0.212 1.00 95.56 96 HIS A N 1
ATOM 735 C CA . HIS A 1 96 ? 5.832 -7.062 -0.260 1.00 95.56 96 HIS A CA 1
ATOM 736 C C . HIS A 1 96 ? 5.509 -7.048 -1.753 1.00 95.56 96 HIS A C 1
ATOM 738 O O . HIS A 1 96 ? 5.295 -6.002 -2.347 1.00 95.56 96 HIS A O 1
ATOM 744 N N . HIS A 1 97 ? 5.460 -8.218 -2.386 1.00 96.75 97 HIS A N 1
ATOM 745 C CA . HIS A 1 97 ? 5.271 -8.347 -3.826 1.00 96.75 97 HIS A CA 1
ATOM 746 C C . HIS A 1 97 ? 4.007 -9.119 -4.196 1.00 96.75 97 HIS A C 1
ATOM 748 O O . HIS A 1 97 ? 3.473 -9.926 -3.425 1.00 96.75 97 HIS A O 1
ATOM 754 N N . VAL A 1 98 ? 3.569 -8.901 -5.435 1.00 98.38 98 VAL A N 1
ATOM 755 C CA . VAL A 1 98 ? 2.589 -9.730 -6.143 1.00 98.38 98 VAL A CA 1
ATOM 756 C C . VAL A 1 98 ? 3.064 -9.881 -7.584 1.00 98.38 98 VAL A C 1
ATOM 758 O O . VAL A 1 98 ? 3.332 -8.893 -8.262 1.00 98.38 98 VAL A O 1
ATOM 761 N N . TYR A 1 99 ? 3.150 -11.118 -8.069 1.00 98.12 99 TYR A N 1
ATOM 762 C CA . TYR A 1 99 ? 3.646 -11.428 -9.406 1.00 98.12 99 TYR A CA 1
ATOM 763 C C . TYR A 1 99 ? 2.597 -12.107 -10.267 1.00 98.12 99 TYR A C 1
ATOM 765 O O . TYR A 1 99 ? 1.893 -13.025 -9.838 1.00 98.12 99 TYR A O 1
ATOM 773 N N . TYR A 1 100 ? 2.593 -11.718 -11.537 1.00 98.38 100 TYR A N 1
ATOM 774 C CA . TYR A 1 100 ? 1.817 -12.355 -12.586 1.00 98.38 100 TYR A CA 1
ATOM 775 C C . TYR A 1 100 ? 2.729 -13.062 -13.597 1.00 98.38 100 TYR A C 1
ATOM 777 O O . TYR A 1 100 ? 3.924 -12.795 -13.712 1.00 98.38 100 TYR A O 1
ATOM 785 N N . SER A 1 101 ? 2.163 -13.991 -14.357 1.00 97.38 101 SER A N 1
ATOM 786 C CA . SER A 1 101 ? 2.785 -14.515 -15.566 1.00 97.38 101 SER A CA 1
ATOM 787 C C . SER A 1 101 ? 2.583 -13.534 -16.724 1.00 97.38 101 SER A C 1
ATOM 789 O O . SER A 1 101 ? 1.706 -12.671 -16.692 1.00 97.38 101 SER A O 1
ATOM 791 N N . SER A 1 102 ? 3.312 -13.732 -17.824 1.00 95.69 102 SER A N 1
ATOM 792 C CA . SER A 1 102 ? 3.081 -12.984 -19.069 1.00 95.69 102 SER A CA 1
ATOM 793 C C . SER A 1 102 ? 1.693 -13.208 -19.687 1.00 95.69 102 SER A C 1
ATOM 795 O O . SER A 1 102 ? 1.282 -12.436 -20.547 1.00 95.69 102 SER A O 1
ATOM 797 N N . THR A 1 103 ? 0.955 -14.241 -19.263 1.00 96.44 103 THR A N 1
ATOM 798 C CA . THR A 1 103 ? -0.437 -14.482 -19.680 1.00 96.44 103 THR A CA 1
ATOM 799 C C . THR A 1 103 ? -1.460 -13.847 -18.735 1.00 96.44 103 THR A C 1
ATOM 801 O O . THR A 1 103 ? -2.651 -14.101 -18.893 1.00 96.44 103 THR A O 1
ATOM 804 N N . GLY A 1 104 ? -1.018 -13.090 -17.725 1.00 95.94 104 GLY A N 1
ATOM 805 C CA . GLY A 1 104 ? -1.886 -12.477 -16.717 1.00 95.94 104 GLY A CA 1
ATOM 806 C C . GLY A 1 104 ? -2.362 -13.431 -15.619 1.00 95.94 104 GLY A C 1
ATOM 807 O O . GLY A 1 104 ? -3.268 -13.085 -14.869 1.00 95.94 104 GLY A O 1
ATOM 808 N N . ALA A 1 105 ? -1.785 -14.632 -15.503 1.00 97.88 105 ALA A N 1
ATOM 809 C CA . ALA A 1 105 ? -2.125 -15.547 -14.412 1.00 97.88 105 ALA A CA 1
ATOM 810 C C . ALA A 1 105 ? -1.370 -15.150 -13.138 1.00 97.88 105 ALA A C 1
ATOM 812 O O . ALA A 1 105 ? -0.175 -14.882 -13.206 1.00 97.88 105 ALA A O 1
ATOM 813 N N . LEU A 1 106 ? -2.040 -15.133 -11.987 1.00 98.19 106 LEU A N 1
ATOM 814 C CA . LEU A 1 106 ? -1.405 -14.867 -10.694 1.00 98.19 106 LEU A C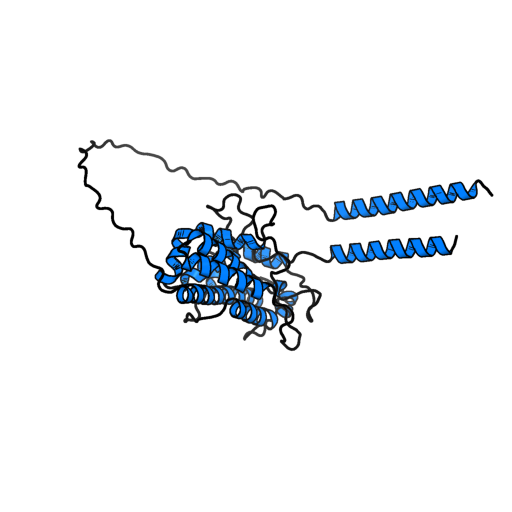A 1
ATOM 815 C C . LEU A 1 106 ? -0.413 -15.993 -10.350 1.00 98.19 106 LEU A C 1
ATOM 817 O O . LEU A 1 106 ? -0.773 -17.171 -10.408 1.00 98.19 106 LEU A O 1
ATOM 821 N N . VAL A 1 107 ? 0.831 -15.635 -10.028 1.00 97.38 107 VAL A N 1
ATOM 822 C CA . VAL A 1 107 ? 1.938 -16.574 -9.757 1.00 97.38 107 VAL A CA 1
ATOM 823 C C . VAL A 1 107 ? 2.351 -16.538 -8.291 1.00 97.38 107 VAL A C 1
ATOM 825 O O . VAL A 1 107 ? 2.576 -17.591 -7.697 1.00 97.38 107 VAL A O 1
ATOM 828 N N . ASP A 1 108 ? 2.443 -15.341 -7.717 1.00 98.00 108 ASP A N 1
ATOM 829 C CA . ASP A 1 108 ? 2.765 -15.123 -6.309 1.00 98.00 108 ASP A CA 1
ATOM 830 C C . ASP A 1 108 ? 1.917 -13.963 -5.784 1.00 98.00 108 ASP A C 1
ATOM 832 O O . ASP A 1 108 ? 1.785 -12.935 -6.438 1.00 98.00 108 ASP A O 1
ATOM 836 N N . ASP A 1 109 ? 1.309 -14.154 -4.627 1.00 98.19 109 ASP A N 1
ATOM 837 C CA . ASP A 1 109 ? 0.292 -13.302 -4.015 1.00 98.19 109 ASP A CA 1
ATOM 838 C C . ASP A 1 109 ? 0.672 -12.936 -2.571 1.00 98.19 109 ASP A C 1
ATOM 840 O O . ASP A 1 109 ? -0.200 -12.684 -1.734 1.00 98.19 109 ASP A O 1
ATOM 844 N N . ALA A 1 110 ? 1.974 -12.953 -2.262 1.00 98.19 110 ALA A N 1
ATOM 845 C CA . ALA A 1 110 ? 2.505 -12.763 -0.918 1.00 98.19 110 ALA A CA 1
ATOM 846 C C . ALA A 1 110 ? 1.930 -11.525 -0.216 1.00 98.19 110 ALA A C 1
ATOM 848 O O . ALA A 1 110 ? 1.373 -11.668 0.877 1.00 98.19 110 ALA A O 1
ATOM 849 N N . SER A 1 111 ? 1.986 -10.354 -0.861 1.00 98.44 111 SER A N 1
ATOM 850 C CA . SER A 1 111 ? 1.486 -9.118 -0.250 1.00 98.44 111 SER A CA 1
ATOM 851 C C . SER A 1 111 ? -0.032 -9.143 -0.060 1.00 98.44 111 SER A C 1
ATOM 853 O O . SER A 1 111 ? -0.545 -8.732 0.976 1.00 98.44 111 SER A O 1
ATOM 855 N N . ALA A 1 112 ? -0.777 -9.733 -1.001 1.00 98.81 112 ALA A N 1
ATOM 856 C CA . ALA A 1 112 ? -2.234 -9.842 -0.905 1.00 98.81 112 ALA A CA 1
ATOM 857 C C . ALA A 1 112 ? -2.680 -10.728 0.270 1.00 98.81 112 ALA A C 1
ATOM 859 O O . ALA A 1 112 ? -3.655 -10.420 0.960 1.00 98.81 112 ALA A O 1
ATOM 860 N N . LYS A 1 113 ? -1.948 -11.817 0.538 1.00 98.75 113 LYS A N 1
ATOM 861 C CA . LYS A 1 113 ? -2.176 -12.659 1.723 1.00 98.75 113 LYS A CA 1
ATOM 862 C C . LYS A 1 113 ? -1.897 -11.899 3.012 1.00 98.75 113 LYS A C 1
ATOM 864 O O . LYS A 1 113 ? -2.701 -11.980 3.935 1.00 98.75 113 LYS A O 1
ATOM 869 N N . ARG A 1 114 ? -0.807 -11.129 3.058 1.00 98.62 114 ARG A N 1
ATOM 870 C CA . ARG A 1 114 ? -0.472 -10.306 4.224 1.00 98.62 114 ARG A CA 1
ATOM 871 C C . ARG A 1 114 ? -1.491 -9.209 4.482 1.00 98.62 114 ARG A C 1
ATOM 873 O O . ARG A 1 114 ? -1.990 -9.120 5.598 1.00 98.62 114 ARG A O 1
ATOM 880 N N . ALA A 1 115 ? -1.894 -8.476 3.449 1.00 98.81 115 ALA A N 1
ATOM 881 C CA . ALA A 1 115 ? -2.990 -7.521 3.540 1.00 98.81 115 ALA A CA 1
ATOM 882 C C . ALA A 1 115 ? -4.255 -8.191 4.104 1.00 98.81 115 ALA A C 1
ATOM 884 O O . ALA A 1 115 ? -4.890 -7.672 5.015 1.00 98.81 115 ALA A O 1
ATOM 885 N N . GLN A 1 116 ? -4.607 -9.392 3.640 1.00 98.88 116 GLN A N 1
ATOM 886 C CA . GLN A 1 116 ? -5.777 -10.099 4.160 1.00 98.88 116 GLN A CA 1
ATOM 887 C C . GLN A 1 116 ? -5.634 -10.548 5.626 1.00 98.88 116 GLN A C 1
ATOM 889 O O . GLN A 1 116 ? -6.618 -10.493 6.373 1.00 98.88 116 GLN A O 1
ATOM 894 N N . ASP A 1 117 ? -4.447 -10.988 6.042 1.00 98.81 117 ASP A N 1
ATOM 895 C CA . ASP A 1 117 ? -4.157 -11.365 7.428 1.00 98.81 117 ASP A CA 1
ATOM 896 C C . ASP A 1 117 ? -4.273 -10.151 8.364 1.00 98.81 117 ASP A C 1
ATOM 898 O O . ASP A 1 117 ? -4.986 -10.217 9.371 1.00 98.81 117 ASP A O 1
ATOM 902 N N . GLU A 1 118 ? -3.660 -9.022 7.996 1.00 98.88 118 GLU A N 1
ATOM 903 C CA . GLU A 1 118 ? -3.746 -7.772 8.759 1.00 98.88 118 GLU A CA 1
ATOM 904 C C . GLU A 1 118 ? -5.180 -7.222 8.775 1.00 98.88 118 GLU A C 1
ATOM 906 O O . GLU A 1 118 ? -5.667 -6.810 9.826 1.00 98.88 118 GLU A O 1
ATOM 911 N N . TYR A 1 119 ? -5.929 -7.311 7.669 1.00 98.88 119 TYR A N 1
ATOM 912 C CA . TYR A 1 119 ? -7.359 -6.974 7.651 1.00 98.88 119 TYR A CA 1
ATOM 913 C C . TYR A 1 119 ? -8.145 -7.780 8.694 1.00 98.88 119 TYR A C 1
ATOM 915 O O . TYR A 1 119 ? -8.928 -7.221 9.464 1.00 98.88 119 TYR A O 1
ATOM 923 N N . ASN A 1 120 ? -7.931 -9.098 8.750 1.00 98.88 120 ASN A N 1
ATOM 924 C CA . ASN A 1 120 ? -8.635 -9.967 9.692 1.00 98.88 120 ASN A CA 1
ATOM 925 C C . ASN A 1 120 ? -8.283 -9.627 11.147 1.00 98.88 120 ASN A C 1
ATOM 927 O O . ASN A 1 120 ? -9.160 -9.630 12.015 1.00 98.88 120 ASN A O 1
ATOM 931 N N . LEU A 1 121 ? -7.014 -9.320 11.420 1.00 98.81 121 LEU A N 1
ATOM 932 C CA . LEU A 1 121 ? -6.563 -8.877 12.738 1.00 98.81 121 LEU A CA 1
ATOM 933 C C . LEU A 1 121 ? -7.179 -7.525 13.117 1.00 98.81 121 LEU A C 1
ATOM 935 O O . LEU A 1 121 ? -7.742 -7.403 14.207 1.00 98.81 121 LEU A O 1
ATOM 939 N N . ALA A 1 122 ? -7.155 -6.545 12.211 1.00 98.81 122 ALA A N 1
ATOM 940 C CA . ALA A 1 122 ? -7.722 -5.219 12.436 1.00 98.81 122 ALA A CA 1
ATOM 941 C C . ALA A 1 122 ? -9.225 -5.313 12.720 1.00 98.81 122 ALA A C 1
ATOM 943 O O . ALA A 1 122 ? -9.717 -4.693 13.661 1.00 98.81 122 ALA A O 1
ATOM 944 N N . LEU A 1 123 ? -9.942 -6.160 11.974 1.00 98.69 123 LEU A N 1
ATOM 945 C CA . LEU A 1 123 ? -11.372 -6.397 12.160 1.00 98.69 123 LEU A CA 1
ATOM 946 C C . LEU A 1 123 ? -11.675 -6.986 13.539 1.00 98.69 123 LEU A C 1
ATOM 948 O O . LEU A 1 123 ? -12.642 -6.586 14.188 1.00 98.69 123 LEU A O 1
ATOM 952 N N . ASN A 1 124 ? -10.853 -7.929 14.000 1.00 98.56 124 ASN A N 1
ATOM 953 C CA . ASN A 1 124 ? -11.013 -8.536 15.318 1.00 98.56 124 ASN A CA 1
ATOM 954 C C . ASN A 1 124 ? -10.780 -7.519 16.441 1.00 98.56 124 ASN A C 1
ATOM 956 O O . ASN A 1 124 ? -11.581 -7.465 17.376 1.00 98.56 124 ASN A O 1
ATOM 960 N N . PHE A 1 125 ? -9.736 -6.690 16.340 1.00 98.56 125 PHE A N 1
ATOM 961 C CA . PHE A 1 125 ? -9.496 -5.612 17.304 1.00 98.56 125 PHE A CA 1
ATOM 962 C C . PHE A 1 125 ? -10.628 -4.587 17.302 1.00 98.56 125 PHE A C 1
ATOM 964 O O . PHE A 1 125 ? -11.127 -4.218 18.365 1.00 98.56 125 PHE A O 1
ATOM 971 N N . LEU A 1 126 ? -11.095 -4.188 16.117 1.00 97.50 126 LEU A N 1
ATOM 972 C CA . LEU A 1 126 ? -12.172 -3.216 15.972 1.00 97.50 126 LEU A CA 1
ATOM 973 C C . LEU A 1 126 ? -13.478 -3.732 16.594 1.00 97.50 126 LEU A C 1
ATOM 975 O O . LEU A 1 126 ? -14.108 -3.025 17.378 1.00 97.50 126 LEU A O 1
ATOM 979 N N . LYS A 1 127 ? -13.834 -5.001 16.347 1.00 97.00 127 LYS A N 1
ATOM 980 C CA . LYS A 1 127 ? -14.992 -5.668 16.976 1.00 97.00 127 LYS A CA 1
ATOM 981 C C . LYS A 1 127 ? -14.857 -5.825 18.489 1.00 97.00 127 LYS A C 1
ATOM 983 O O . LYS A 1 127 ? -15.867 -5.855 19.188 1.00 97.00 127 LYS A O 1
ATOM 988 N N . ALA A 1 128 ? -13.633 -5.934 18.996 1.00 96.94 128 ALA A N 1
ATOM 989 C CA . ALA A 1 128 ? -13.352 -5.990 20.426 1.00 96.94 128 ALA A CA 1
ATOM 990 C C . ALA A 1 128 ? -13.333 -4.603 21.101 1.00 96.94 128 ALA A C 1
ATOM 992 O O . ALA A 1 128 ? -13.207 -4.533 22.323 1.00 96.94 128 ALA A O 1
ATOM 993 N N . GLY A 1 129 ? -13.455 -3.509 20.336 1.00 96.00 129 GLY A N 1
ATOM 994 C CA . GLY A 1 129 ? -13.322 -2.140 20.844 1.00 96.00 129 GLY A CA 1
ATOM 995 C C . GLY A 1 129 ? -11.878 -1.729 21.159 1.00 96.00 129 GLY A C 1
ATOM 996 O O . GLY A 1 129 ? -11.658 -0.714 21.816 1.00 96.00 129 GLY A O 1
ATOM 997 N N . ASP A 1 130 ? -10.887 -2.500 20.707 1.00 98.06 130 ASP A N 1
ATOM 998 C CA . ASP A 1 130 ? -9.464 -2.188 20.855 1.00 98.06 130 ASP A CA 1
ATOM 999 C C . ASP A 1 130 ? -9.001 -1.299 19.695 1.00 98.06 130 ASP A C 1
ATOM 1001 O O . ASP A 1 130 ? -8.336 -1.730 18.751 1.00 98.06 130 ASP A O 1
ATOM 1005 N N . TYR A 1 131 ? -9.413 -0.033 19.742 1.00 97.88 131 TYR A N 1
ATOM 1006 C CA . TYR A 1 131 ? -9.194 0.918 18.651 1.00 97.88 131 TYR A CA 1
ATOM 1007 C C . TYR A 1 131 ? -7.718 1.247 18.405 1.00 97.88 131 TYR A C 1
ATOM 1009 O O . TYR A 1 131 ? -7.348 1.563 17.274 1.00 97.88 131 TYR A O 1
ATOM 1017 N N . VAL A 1 132 ? -6.867 1.132 19.429 1.00 98.25 132 VAL A N 1
ATOM 1018 C CA . VAL A 1 132 ? -5.421 1.365 19.305 1.00 98.25 132 VAL A CA 1
ATOM 1019 C C . VAL A 1 132 ? -4.796 0.276 18.439 1.00 98.25 132 VAL A C 1
ATOM 1021 O O . VAL A 1 132 ? -4.143 0.588 17.442 1.00 98.25 132 VAL A O 1
ATOM 1024 N N . ASN A 1 133 ? -5.026 -1.000 18.771 1.00 98.62 133 ASN A N 1
ATOM 1025 C CA . ASN A 1 133 ? -4.488 -2.098 17.970 1.00 98.62 133 ASN A CA 1
ATOM 1026 C C . ASN A 1 133 ? -5.189 -2.212 16.613 1.00 98.62 133 ASN A C 1
ATOM 1028 O O . ASN A 1 133 ? -4.516 -2.464 15.620 1.00 98.62 133 ASN A O 1
ATOM 1032 N N . ALA A 1 134 ? -6.493 -1.924 16.531 1.00 98.62 134 ALA A N 1
ATOM 1033 C CA . ALA A 1 134 ? -7.195 -1.857 15.250 1.00 98.62 134 ALA A CA 1
ATOM 1034 C C . ALA A 1 134 ? -6.552 -0.830 14.306 1.00 98.62 134 ALA A C 1
ATOM 1036 O O . ALA A 1 134 ? -6.316 -1.138 13.142 1.00 98.62 134 ALA A O 1
ATOM 1037 N N . SER A 1 135 ? -6.223 0.363 14.813 1.00 98.75 135 SER A N 1
ATOM 1038 C CA . SER A 1 135 ? -5.562 1.414 14.030 1.00 98.75 135 SER A CA 1
ATOM 1039 C C . SER A 1 135 ? -4.142 1.015 13.643 1.00 98.75 135 SER A C 1
ATOM 1041 O O . SER A 1 135 ? -3.777 1.118 12.480 1.00 98.75 135 SER A O 1
ATOM 1043 N N . LYS A 1 136 ? -3.351 0.485 14.582 1.00 98.75 136 LYS A N 1
ATOM 1044 C CA . LYS A 1 136 ? -1.985 0.017 14.299 1.00 98.75 136 LYS A CA 1
ATOM 1045 C C . LYS A 1 136 ? -1.959 -1.033 13.185 1.00 98.75 136 LYS A C 1
ATOM 1047 O O . LYS A 1 136 ? -1.177 -0.936 12.246 1.00 98.75 136 LYS A O 1
ATOM 1052 N N . THR A 1 137 ? -2.830 -2.031 13.289 1.00 98.81 137 THR A N 1
ATOM 1053 C CA . THR A 1 137 ? -2.939 -3.126 12.322 1.00 98.81 137 THR A CA 1
ATOM 1054 C C . THR A 1 137 ? -3.513 -2.648 10.987 1.00 98.81 137 THR A C 1
ATOM 1056 O O . THR A 1 137 ? -3.054 -3.091 9.939 1.00 98.81 137 THR A O 1
ATOM 1059 N N . ALA A 1 138 ? -4.449 -1.692 10.991 1.00 98.88 138 ALA A N 1
ATOM 1060 C CA . ALA A 1 138 ? -4.908 -1.047 9.761 1.00 98.88 138 ALA A CA 1
ATOM 1061 C C . ALA A 1 138 ? -3.765 -0.316 9.027 1.00 98.88 138 ALA A C 1
ATOM 1063 O O . ALA A 1 138 ? -3.755 -0.295 7.802 1.00 98.88 138 ALA A O 1
ATOM 1064 N N . GLY A 1 139 ? -2.781 0.232 9.749 1.00 98.75 139 GLY A N 1
ATOM 1065 C CA . GLY A 1 139 ? -1.576 0.813 9.147 1.00 98.75 139 GLY A CA 1
ATOM 1066 C C . GLY A 1 139 ? -0.731 -0.226 8.405 1.00 98.75 139 GLY A C 1
ATOM 1067 O O . GLY A 1 139 ? -0.375 -0.020 7.247 1.00 98.75 139 GLY A O 1
ATOM 1068 N N . ALA A 1 140 ? -0.486 -1.382 9.031 1.00 98.75 140 ALA A N 1
ATOM 1069 C CA . ALA A 1 140 ? 0.249 -2.487 8.405 1.00 98.75 140 ALA A CA 1
ATOM 1070 C C . ALA A 1 140 ? -0.504 -3.074 7.195 1.00 98.75 140 ALA A C 1
ATOM 1072 O O . ALA A 1 140 ? 0.094 -3.362 6.162 1.00 98.75 140 ALA A O 1
ATOM 1073 N N . LEU A 1 141 ? -1.832 -3.189 7.285 1.00 98.88 141 LEU A N 1
ATOM 1074 C CA . LEU A 1 141 ? -2.707 -3.521 6.156 1.00 98.88 141 LEU A CA 1
ATOM 1075 C C . LEU A 1 141 ? -2.492 -2.568 4.970 1.00 98.88 141 LEU A C 1
ATOM 1077 O O . LEU A 1 141 ? -2.319 -3.023 3.838 1.00 98.88 141 LEU A O 1
ATOM 1081 N N . THR A 1 142 ? -2.500 -1.259 5.230 1.00 98.81 142 THR A N 1
ATOM 1082 C CA . THR A 1 142 ? -2.293 -0.232 4.203 1.00 98.81 142 THR A CA 1
ATOM 1083 C C . THR A 1 142 ? -0.925 -0.356 3.540 1.00 98.81 142 THR A C 1
ATOM 1085 O O . THR A 1 142 ? -0.841 -0.215 2.322 1.00 98.81 142 THR A O 1
ATOM 1088 N N . HIS A 1 143 ? 0.123 -0.666 4.306 1.00 98.56 143 HIS A N 1
ATOM 1089 C CA . HIS A 1 143 ? 1.472 -0.870 3.777 1.00 98.56 143 HIS A CA 1
ATOM 1090 C C . HIS A 1 143 ? 1.497 -1.936 2.670 1.00 98.56 143 HIS A C 1
ATOM 1092 O O . HIS A 1 143 ? 1.831 -1.625 1.528 1.00 98.56 143 HIS A O 1
ATOM 1098 N N . TYR A 1 144 ? 1.006 -3.148 2.957 1.00 98.69 144 TYR A N 1
ATOM 1099 C CA . TYR A 1 144 ? 0.993 -4.248 1.982 1.00 98.69 144 TYR A CA 1
ATOM 1100 C C . TYR A 1 144 ? 0.186 -3.930 0.708 1.00 98.69 144 TYR A C 1
ATOM 1102 O O . TYR A 1 144 ? 0.521 -4.392 -0.386 1.00 98.69 144 TYR A O 1
ATOM 1110 N N . ILE A 1 145 ? -0.895 -3.149 0.823 1.00 98.81 145 ILE A N 1
ATOM 1111 C CA . ILE A 1 145 ? -1.661 -2.690 -0.347 1.00 98.81 145 ILE A CA 1
ATOM 1112 C C . ILE A 1 145 ? -0.857 -1.655 -1.141 1.00 98.81 145 ILE A C 1
ATOM 1114 O O . ILE A 1 145 ? -0.808 -1.731 -2.365 1.00 98.81 145 ILE A O 1
ATOM 1118 N N . ALA A 1 146 ? -0.236 -0.691 -0.466 1.00 98.38 146 ALA A N 1
ATOM 1119 C CA . ALA A 1 146 ? 0.467 0.415 -1.104 1.00 98.38 146 ALA A CA 1
ATOM 1120 C C . ALA A 1 146 ? 1.726 -0.026 -1.867 1.00 98.38 146 ALA A C 1
ATOM 1122 O O . ALA A 1 146 ? 1.996 0.529 -2.934 1.00 98.38 146 ALA A O 1
ATOM 1123 N N . ASP A 1 147 ? 2.456 -1.027 -1.372 1.00 97.56 147 ASP A N 1
ATOM 1124 C CA . ASP A 1 147 ? 3.690 -1.520 -2.005 1.00 97.56 147 ASP A CA 1
ATOM 1125 C C . ASP A 1 147 ? 3.496 -1.923 -3.454 1.00 97.56 147 ASP A C 1
ATOM 1127 O O . ASP A 1 147 ? 4.261 -1.545 -4.336 1.00 97.56 147 ASP A O 1
ATOM 1131 N N . VAL A 1 148 ? 2.413 -2.642 -3.745 1.00 98.12 148 VAL A N 1
ATOM 1132 C CA . VAL A 1 148 ? 2.172 -3.152 -5.098 1.00 98.12 148 VAL A CA 1
ATOM 1133 C C . VAL A 1 148 ? 1.758 -2.060 -6.094 1.00 98.12 148 VAL A C 1
ATOM 1135 O O . VAL A 1 148 ? 1.544 -2.358 -7.270 1.00 98.12 148 VAL A O 1
ATOM 1138 N N . ALA A 1 149 ? 1.669 -0.796 -5.661 1.00 97.56 149 ALA A N 1
ATOM 1139 C CA . ALA A 1 149 ? 1.592 0.373 -6.541 1.00 97.56 149 ALA A CA 1
ATOM 1140 C C . ALA A 1 149 ? 2.968 0.827 -7.074 1.00 97.56 149 ALA A C 1
ATOM 1142 O O . ALA A 1 149 ? 3.030 1.602 -8.035 1.00 97.56 149 ALA A O 1
ATOM 1143 N N . VAL A 1 150 ? 4.071 0.360 -6.481 1.00 95.62 150 VAL A N 1
ATOM 1144 C CA . VAL A 1 150 ? 5.440 0.548 -6.980 1.00 95.62 150 VAL A CA 1
ATOM 1145 C C . VAL A 1 150 ? 5.720 -0.489 -8.062 1.00 95.62 150 VAL A C 1
ATOM 1147 O O . VAL A 1 150 ? 5.528 -1.687 -7.856 1.00 95.62 150 VAL A O 1
ATOM 1150 N N . PHE A 1 151 ? 6.240 -0.067 -9.216 1.00 95.38 151 PHE A N 1
ATOM 1151 C CA . PHE A 1 151 ? 6.539 -1.021 -10.289 1.00 95.38 151 PHE A CA 1
ATOM 1152 C C . PHE A 1 151 ? 7.606 -2.052 -9.888 1.00 95.38 151 PHE A C 1
ATOM 1154 O O . PHE A 1 151 ? 7.504 -3.200 -10.305 1.00 95.38 151 PHE A O 1
ATOM 1161 N N . GLY A 1 152 ? 8.567 -1.686 -9.034 1.00 94.19 152 GLY A N 1
ATOM 1162 C CA . GLY A 1 152 ? 9.559 -2.608 -8.471 1.00 94.19 152 GLY A CA 1
ATOM 1163 C C . GLY A 1 152 ? 8.938 -3.794 -7.722 1.00 94.19 152 GLY A C 1
ATOM 1164 O O . GLY A 1 152 ? 9.391 -4.916 -7.889 1.00 94.19 152 GLY A O 1
ATOM 1165 N N . HIS A 1 153 ? 7.823 -3.599 -7.011 1.00 95.50 153 HIS A N 1
ATOM 1166 C CA . HIS A 1 153 ? 7.161 -4.648 -6.212 1.00 95.50 153 HIS A CA 1
ATOM 1167 C C . HIS A 1 153 ? 6.389 -5.680 -7.023 1.00 95.50 153 HIS A C 1
ATOM 1169 O O . HIS A 1 153 ? 5.960 -6.712 -6.501 1.00 95.50 153 HIS A O 1
ATOM 1175 N N . VAL A 1 154 ? 6.189 -5.415 -8.308 1.00 96.94 154 VAL A N 1
ATOM 1176 C CA . VAL A 1 154 ? 5.607 -6.381 -9.238 1.00 96.94 154 VAL A CA 1
ATOM 1177 C C . VAL A 1 154 ? 6.655 -6.931 -10.203 1.00 96.94 154 VAL A C 1
ATOM 1179 O O . VAL A 1 154 ? 6.333 -7.757 -11.055 1.00 96.94 154 VAL A O 1
ATOM 1182 N N . MET A 1 155 ? 7.916 -6.505 -10.066 1.00 96.50 155 MET A N 1
ATOM 1183 C CA . MET A 1 155 ? 9.078 -6.969 -10.819 1.00 96.50 155 MET A CA 1
ATOM 1184 C C . MET A 1 155 ? 9.972 -7.851 -9.953 1.00 96.50 155 MET A C 1
ATOM 1186 O O . MET A 1 155 ? 9.980 -7.778 -8.734 1.00 96.50 155 MET A O 1
ATOM 1190 N N . GLY A 1 156 ? 10.672 -8.780 -10.592 1.00 93.50 156 GLY A N 1
ATOM 1191 C CA . GLY A 1 156 ? 11.498 -9.736 -9.873 1.00 93.50 156 GLY A CA 1
ATOM 1192 C C . GLY A 1 156 ? 12.186 -10.701 -10.818 1.00 93.50 156 GLY A C 1
ATOM 1193 O O . GLY A 1 156 ? 11.668 -11.033 -11.884 1.00 93.50 156 GLY A O 1
ATOM 1194 N N . SER A 1 157 ? 13.360 -11.197 -10.427 1.00 93.56 157 SER A N 1
ATOM 1195 C CA . SER A 1 157 ? 14.192 -12.061 -11.285 1.00 93.56 157 SER A CA 1
ATOM 1196 C C . SER A 1 157 ? 13.506 -13.353 -11.763 1.00 93.56 157 SER A C 1
ATOM 1198 O O . SER A 1 157 ? 13.926 -13.935 -12.762 1.00 93.56 157 SER A O 1
ATOM 1200 N N . SER A 1 158 ? 12.454 -13.801 -11.073 1.00 90.81 158 SER A N 1
ATOM 1201 C CA . SER A 1 158 ? 11.634 -14.965 -11.431 1.00 90.81 158 SER A CA 1
ATOM 1202 C C . SER A 1 158 ? 10.461 -14.646 -12.368 1.00 90.81 158 SER A C 1
ATOM 1204 O O . SER A 1 158 ? 9.818 -15.571 -12.868 1.00 90.81 158 SER A O 1
ATOM 1206 N N . THR A 1 159 ? 10.156 -13.369 -12.595 1.00 95.69 159 THR A N 1
ATOM 1207 C CA . THR A 1 159 ? 9.046 -12.921 -13.444 1.00 95.69 159 THR A CA 1
ATOM 1208 C C . THR A 1 159 ? 9.445 -12.906 -14.923 1.00 95.69 159 THR A C 1
ATOM 1210 O O . THR A 1 159 ? 10.625 -12.937 -15.274 1.00 95.69 159 THR A O 1
ATOM 1213 N N . ALA A 1 160 ? 8.460 -12.828 -15.824 1.00 94.75 160 ALA A N 1
ATOM 1214 C CA . ALA A 1 160 ? 8.717 -12.781 -17.267 1.00 94.75 160 ALA A CA 1
ATOM 1215 C C . ALA A 1 160 ? 9.404 -11.483 -17.733 1.00 94.75 160 ALA A C 1
ATOM 1217 O O . ALA A 1 160 ? 9.960 -11.445 -18.830 1.00 94.75 160 ALA A O 1
ATOM 1218 N N . TRP A 1 161 ? 9.350 -10.433 -16.917 1.00 94.88 161 TRP A N 1
ATOM 1219 C CA . TRP A 1 161 ? 9.951 -9.129 -17.185 1.00 94.88 161 TRP A CA 1
ATOM 1220 C C . TRP A 1 161 ? 11.281 -8.906 -16.458 1.00 94.88 161 TRP A C 1
ATOM 1222 O O . TRP A 1 161 ? 11.972 -7.939 -16.762 1.00 94.88 161 TRP A O 1
ATOM 1232 N N . GLY A 1 162 ? 11.684 -9.821 -15.574 1.00 94.62 162 GLY A N 1
ATOM 1233 C CA . GLY A 1 162 ? 12.944 -9.738 -14.841 1.00 94.62 162 GLY A CA 1
ATOM 1234 C C . GLY A 1 162 ? 12.890 -8.796 -13.637 1.00 94.62 162 GLY A C 1
ATOM 1235 O O . GLY A 1 162 ? 11.830 -8.301 -13.253 1.00 94.62 162 GLY A O 1
ATOM 1236 N N . ALA A 1 163 ? 14.052 -8.623 -13.006 1.00 92.69 163 ALA A N 1
ATOM 1237 C CA . ALA A 1 163 ? 14.230 -7.667 -11.921 1.00 92.69 163 ALA A CA 1
ATOM 1238 C C . ALA A 1 163 ? 14.310 -6.242 -12.480 1.00 92.69 163 ALA A C 1
ATOM 1240 O O . ALA A 1 163 ? 14.844 -6.022 -13.568 1.00 92.69 163 ALA A O 1
ATOM 1241 N N . GLU A 1 164 ? 13.778 -5.310 -11.712 1.00 91.44 164 GLU A N 1
ATOM 1242 C CA . GLU A 1 164 ? 13.834 -3.875 -11.923 1.00 91.44 164 GLU A CA 1
ATOM 1243 C C . GLU A 1 164 ? 15.265 -3.320 -11.834 1.00 91.44 164 GLU A C 1
ATOM 1245 O O . GLU A 1 164 ? 16.157 -3.906 -11.211 1.00 91.44 164 GLU A O 1
ATOM 1250 N N . THR A 1 165 ? 15.474 -2.154 -12.447 1.00 94.00 165 THR A N 1
ATOM 1251 C CA . THR A 1 165 ? 16.744 -1.412 -12.404 1.00 94.00 165 THR A CA 1
ATOM 1252 C C . THR A 1 165 ? 16.636 -0.159 -11.536 1.00 94.00 165 THR A C 1
ATOM 1254 O O . THR A 1 165 ? 17.605 0.214 -10.874 1.00 94.00 165 THR A O 1
ATOM 1257 N N . HIS A 1 166 ? 15.462 0.476 -11.526 1.00 92.94 166 HIS A N 1
ATOM 1258 C CA . HIS A 1 166 ? 15.224 1.787 -10.918 1.00 92.94 166 HIS A CA 1
ATOM 1259 C C . HIS A 1 166 ? 14.421 1.720 -9.618 1.00 92.94 166 HIS A C 1
ATOM 1261 O O . HIS A 1 166 ? 13.462 2.459 -9.419 1.00 92.94 166 HIS A O 1
ATOM 1267 N N . HIS A 1 167 ? 14.778 0.787 -8.739 1.00 88.50 167 HIS A N 1
ATOM 1268 C CA . HIS A 1 167 ? 14.068 0.600 -7.480 1.00 88.50 167 HIS A CA 1
ATOM 1269 C C . HIS A 1 167 ? 14.308 1.774 -6.513 1.00 88.50 167 HIS A C 1
ATOM 1271 O O . HIS A 1 167 ? 13.432 2.596 -6.252 1.00 88.50 167 HIS A O 1
ATOM 1277 N N . SER A 1 168 ? 15.533 1.882 -5.989 1.00 87.56 168 SER A N 1
ATOM 1278 C CA . SER A 1 168 ? 15.833 2.802 -4.890 1.00 87.56 168 SER A CA 1
ATOM 1279 C C . SER A 1 168 ? 15.808 4.270 -5.310 1.00 87.56 168 SER A C 1
ATOM 1281 O O . SER A 1 168 ? 15.472 5.135 -4.509 1.00 87.56 168 SER A O 1
ATOM 1283 N N . ASP A 1 169 ? 16.190 4.600 -6.543 1.00 92.19 169 ASP A N 1
ATOM 1284 C CA . ASP A 1 169 ? 16.137 5.980 -7.034 1.00 92.19 169 ASP A CA 1
ATOM 1285 C C . ASP A 1 169 ? 14.695 6.463 -7.236 1.00 92.19 169 ASP A C 1
ATOM 1287 O O . ASP A 1 169 ? 14.412 7.629 -6.937 1.00 92.19 169 ASP A O 1
ATOM 1291 N N . TYR A 1 170 ? 13.787 5.585 -7.676 1.00 93.50 170 TYR A N 1
ATOM 1292 C CA . TYR A 1 170 ? 12.358 5.883 -7.771 1.00 93.50 170 TYR A CA 1
ATOM 1293 C C . TYR A 1 170 ? 11.762 6.206 -6.402 1.00 93.50 170 TYR A C 1
ATOM 1295 O O . TYR A 1 170 ? 11.171 7.273 -6.217 1.00 93.50 170 TYR A O 1
ATOM 1303 N N . GLU A 1 171 ? 11.956 5.320 -5.428 1.00 91.25 171 GLU A N 1
ATOM 1304 C CA . GLU A 1 171 ? 11.376 5.478 -4.094 1.00 91.25 171 GLU A CA 1
ATOM 1305 C C . GLU A 1 171 ? 11.973 6.660 -3.343 1.00 91.25 171 GLU A C 1
ATOM 1307 O O . GLU A 1 171 ? 11.225 7.438 -2.748 1.00 91.25 171 GLU A O 1
ATOM 1312 N N . ASN A 1 172 ? 13.291 6.873 -3.436 1.00 91.19 172 ASN A N 1
ATOM 1313 C CA . ASN A 1 172 ? 13.937 8.047 -2.847 1.00 91.19 172 ASN A CA 1
ATOM 1314 C C . ASN A 1 172 ? 13.364 9.344 -3.431 1.00 91.19 172 ASN A C 1
ATOM 1316 O O . ASN A 1 172 ? 13.053 10.276 -2.690 1.00 91.19 172 ASN A O 1
ATOM 1320 N N . TYR A 1 173 ? 13.160 9.403 -4.754 1.00 94.06 173 TYR A N 1
ATOM 1321 C CA . TYR A 1 173 ? 12.584 10.587 -5.390 1.00 94.06 173 TYR A CA 1
ATOM 1322 C C . TYR A 1 173 ? 11.190 10.911 -4.842 1.00 94.06 173 TYR A C 1
ATOM 1324 O O . TYR A 1 173 ? 10.887 12.082 -4.579 1.00 94.06 173 TYR A O 1
ATOM 1332 N N . VAL A 1 174 ? 10.332 9.899 -4.704 1.00 94.00 174 VAL A N 1
ATOM 1333 C CA . VAL A 1 174 ? 8.963 10.078 -4.203 1.00 94.00 174 VAL A CA 1
ATOM 1334 C C . VAL A 1 174 ? 8.978 10.444 -2.718 1.00 94.00 174 VAL A C 1
ATOM 1336 O O . VAL A 1 174 ? 8.354 11.435 -2.334 1.00 94.00 174 VAL A O 1
ATOM 1339 N N . THR A 1 175 ? 9.765 9.731 -1.913 1.00 90.12 175 THR A N 1
ATOM 1340 C CA . THR A 1 175 ? 9.918 9.951 -0.465 1.00 90.12 175 THR A CA 1
ATOM 1341 C C . THR A 1 175 ? 10.349 11.373 -0.136 1.00 90.12 175 THR A C 1
ATOM 1343 O O . THR A 1 175 ? 9.709 12.035 0.679 1.00 90.12 175 THR A O 1
ATOM 1346 N N . ASP A 1 176 ? 11.362 11.901 -0.831 1.00 91.06 176 ASP A N 1
ATOM 1347 C CA . ASP A 1 176 ? 11.869 13.266 -0.622 1.00 91.06 176 ASP A CA 1
ATOM 1348 C C . ASP A 1 176 ? 10.784 14.347 -0.794 1.00 91.06 176 ASP A C 1
ATOM 1350 O O . ASP A 1 176 ? 10.923 15.479 -0.322 1.00 91.06 176 ASP A O 1
ATOM 1354 N N . ARG A 1 177 ? 9.692 14.012 -1.488 1.00 93.62 177 ARG A N 1
ATOM 1355 C CA . ARG A 1 177 ? 8.552 14.894 -1.773 1.00 93.62 177 ARG A CA 1
ATOM 1356 C C . ARG A 1 177 ? 7.319 14.570 -0.934 1.00 93.62 177 ARG A C 1
ATOM 1358 O O . ARG A 1 177 ? 6.321 15.278 -1.065 1.00 93.62 177 ARG A O 1
ATOM 1365 N N . MET A 1 178 ? 7.365 13.536 -0.100 1.00 92.81 178 MET A N 1
ATOM 1366 C CA . MET A 1 178 ? 6.245 13.020 0.695 1.00 92.81 178 MET A CA 1
ATOM 1367 C C . MET A 1 178 ? 6.584 12.923 2.188 1.00 92.81 178 MET A C 1
ATOM 1369 O O . MET A 1 178 ? 6.097 12.053 2.892 1.00 92.81 178 MET A O 1
ATOM 1373 N N . THR A 1 179 ? 7.382 13.860 2.698 1.00 92.44 179 THR A N 1
ATOM 1374 C CA . THR A 1 179 ? 7.744 13.943 4.127 1.00 92.44 179 THR A CA 1
ATOM 1375 C C . THR A 1 179 ? 6.681 14.633 4.992 1.00 92.44 179 THR A C 1
ATOM 1377 O O . THR A 1 179 ? 6.911 14.949 6.159 1.00 92.44 179 THR A O 1
ATOM 1380 N N . SER A 1 180 ? 5.515 14.939 4.416 1.00 94.88 180 SER A N 1
ATOM 1381 C CA . SER A 1 180 ? 4.369 15.510 5.121 1.00 94.88 180 SER A CA 1
ATOM 1382 C C . SER A 1 180 ? 3.072 15.245 4.357 1.00 94.88 180 SER A C 1
ATOM 1384 O O . SER A 1 180 ? 3.102 14.952 3.163 1.00 94.88 180 SER A O 1
ATOM 1386 N N . TYR A 1 181 ? 1.932 15.461 5.015 1.00 96.56 181 TYR A N 1
ATOM 1387 C CA . TYR A 1 181 ? 0.599 15.376 4.404 1.00 96.56 181 TYR A CA 1
ATOM 1388 C C . TYR A 1 181 ? 0.419 16.282 3.167 1.00 96.56 181 TYR A C 1
ATOM 1390 O O . TYR A 1 181 ? -0.367 15.989 2.271 1.00 96.56 181 TYR A O 1
ATOM 1398 N N . GLN A 1 182 ? 1.141 17.403 3.082 1.00 97.50 182 GLN A N 1
ATOM 1399 C CA . GLN A 1 182 ? 1.148 18.233 1.876 1.00 97.50 182 GLN A CA 1
ATOM 1400 C C . GLN A 1 182 ? 2.340 17.848 0.994 1.00 97.50 182 GLN A C 1
ATOM 1402 O O . GLN A 1 182 ? 3.494 17.986 1.399 1.00 97.50 182 GLN A O 1
ATOM 1407 N N . SER A 1 183 ? 2.057 17.409 -0.231 1.00 95.69 183 SER A N 1
ATOM 1408 C CA . SER A 1 183 ? 3.051 17.022 -1.232 1.00 95.69 183 SER A CA 1
ATOM 1409 C C . SER A 1 183 ? 2.728 17.622 -2.603 1.00 95.69 183 SER A C 1
ATOM 1411 O O . SER A 1 183 ? 1.583 17.955 -2.916 1.00 95.69 183 SER A O 1
ATOM 1413 N N . SER A 1 184 ? 3.736 17.704 -3.478 1.00 94.88 184 SER A N 1
ATOM 1414 C CA . SER A 1 184 ? 3.519 17.961 -4.906 1.00 94.88 184 SER A CA 1
ATOM 1415 C C . SER A 1 184 ? 2.649 16.891 -5.573 1.00 94.88 184 SER A C 1
ATOM 1417 O O . SER A 1 184 ? 2.018 17.175 -6.588 1.00 94.88 184 SER A O 1
ATOM 1419 N N . PHE A 1 185 ? 2.596 15.677 -5.018 1.00 96.50 185 PHE A N 1
ATOM 1420 C CA . PHE A 1 185 ? 1.773 14.590 -5.546 1.00 96.50 185 PHE A CA 1
ATOM 1421 C C . PHE A 1 185 ? 0.281 14.719 -5.215 1.00 96.50 185 PHE A C 1
ATOM 1423 O O . PHE A 1 185 ? -0.530 14.071 -5.873 1.00 96.50 185 PHE A O 1
ATOM 1430 N N . ASN A 1 186 ? -0.116 15.623 -4.308 1.00 98.00 186 ASN A N 1
ATOM 1431 C CA . ASN A 1 186 ? -1.530 15.889 -4.015 1.00 98.00 186 ASN A CA 1
ATOM 1432 C C . ASN A 1 186 ? -2.312 16.311 -5.273 1.00 98.00 186 ASN A C 1
ATOM 1434 O O . ASN A 1 186 ? -3.518 16.110 -5.335 1.00 98.00 186 ASN A O 1
ATOM 1438 N N . THR A 1 187 ? -1.643 16.847 -6.304 1.00 97.56 187 THR A N 1
ATOM 1439 C CA . THR A 1 187 ? -2.281 17.196 -7.586 1.00 97.56 187 THR A CA 1
ATOM 1440 C C . THR A 1 187 ? -2.823 15.999 -8.373 1.00 97.56 187 THR A C 1
ATOM 1442 O O . THR A 1 187 ? -3.609 16.212 -9.294 1.00 97.56 187 THR A O 1
ATOM 1445 N N . TYR A 1 188 ? -2.380 14.776 -8.068 1.00 97.56 188 TYR A N 1
ATOM 1446 C CA . TYR A 1 188 ? -2.847 13.555 -8.730 1.00 97.56 188 TYR A CA 1
ATOM 1447 C C . TYR A 1 188 ? -4.000 12.886 -7.981 1.00 97.56 188 TYR A C 1
ATOM 1449 O O . TYR A 1 188 ? -4.627 11.982 -8.527 1.00 97.56 188 TYR A O 1
ATOM 1457 N N . LEU A 1 189 ? -4.286 13.327 -6.752 1.00 98.31 189 LEU A N 1
ATOM 1458 C CA . LEU A 1 189 ? -5.356 12.765 -5.946 1.00 98.31 189 LEU A CA 1
ATOM 1459 C C . LEU A 1 189 ? -6.718 13.132 -6.525 1.00 98.31 189 LEU A C 1
ATOM 1461 O O . LEU A 1 189 ? -7.067 14.304 -6.677 1.00 98.31 189 LEU A O 1
ATOM 1465 N N . SER A 1 190 ? -7.504 12.102 -6.792 1.00 98.25 190 SER A N 1
ATOM 1466 C CA . SER A 1 190 ? -8.889 12.188 -7.208 1.00 98.25 190 SER A CA 1
ATOM 1467 C C . SER A 1 190 ? -9.625 10.982 -6.648 1.00 98.25 190 SER A C 1
ATOM 1469 O O . SER A 1 190 ? -9.345 9.844 -7.034 1.00 98.25 190 SER A O 1
ATOM 1471 N N . PHE A 1 191 ? -10.600 11.251 -5.781 1.00 98.19 191 PHE A N 1
ATOM 1472 C CA . PHE A 1 191 ? -11.569 10.243 -5.375 1.00 98.19 191 PHE A CA 1
ATOM 1473 C C . PHE A 1 191 ? -12.345 9.789 -6.613 1.00 98.19 191 PHE A C 1
ATOM 1475 O O . PHE A 1 191 ? -12.765 10.626 -7.422 1.00 98.19 191 PHE A O 1
ATOM 1482 N N . ASP A 1 192 ? -12.517 8.484 -6.776 1.00 95.88 192 ASP A N 1
ATOM 1483 C CA . ASP A 1 192 ? -13.249 7.903 -7.907 1.00 95.88 192 ASP A CA 1
ATOM 1484 C C . ASP A 1 192 ? -14.773 8.127 -7.831 1.00 95.88 192 ASP A C 1
ATOM 1486 O O . ASP A 1 192 ? -15.493 7.943 -8.816 1.00 95.88 192 ASP A O 1
ATOM 1490 N N . GLY A 1 193 ? -15.253 8.611 -6.683 1.00 95.94 193 GLY A N 1
ATOM 1491 C CA . GLY A 1 193 ? -16.633 9.003 -6.445 1.00 95.94 193 GLY A CA 1
ATOM 1492 C C . GLY A 1 193 ? -17.482 7.931 -5.768 1.00 95.94 193 GLY A C 1
ATOM 1493 O O . GLY A 1 193 ? -18.660 8.205 -5.513 1.00 95.94 193 GLY A O 1
ATOM 1494 N N . CYS A 1 194 ? -16.937 6.752 -5.448 1.00 96.50 194 CYS A N 1
ATOM 1495 C CA . CYS A 1 194 ? -17.668 5.739 -4.694 1.00 96.50 194 CYS A CA 1
ATOM 1496 C C . CYS A 1 194 ? -16.774 4.929 -3.756 1.00 96.50 194 CYS A C 1
ATOM 1498 O O . CYS A 1 194 ? -15.712 4.476 -4.140 1.00 96.50 194 CYS A O 1
ATOM 1500 N N . LEU A 1 195 ? -17.270 4.670 -2.546 1.00 98.25 195 LEU A N 1
ATOM 1501 C CA . LEU A 1 195 ? -16.710 3.622 -1.701 1.00 98.25 195 LEU A CA 1
ATOM 1502 C C . LEU A 1 195 ? -17.424 2.312 -2.007 1.00 98.25 195 LEU A C 1
ATOM 1504 O O . LEU A 1 195 ? -18.661 2.268 -2.049 1.00 98.25 195 LEU A O 1
ATOM 1508 N N . VAL A 1 196 ? -16.655 1.250 -2.219 1.00 97.75 196 VAL A N 1
ATOM 1509 C CA . VAL A 1 196 ? -17.180 -0.092 -2.472 1.00 97.75 196 VAL A CA 1
ATOM 1510 C C . VAL A 1 196 ? -16.640 -1.095 -1.465 1.00 97.75 196 VAL A C 1
ATOM 1512 O O . VAL A 1 196 ? -15.532 -0.976 -0.949 1.00 97.75 196 VAL A O 1
ATOM 1515 N N . THR A 1 197 ? -17.424 -2.139 -1.192 1.00 98.00 197 THR A N 1
ATOM 1516 C CA . THR A 1 197 ? -16.927 -3.269 -0.409 1.00 98.00 197 THR A CA 1
ATOM 1517 C C . THR A 1 197 ? -15.932 -4.075 -1.246 1.00 98.00 197 THR A C 1
ATOM 1519 O O . THR A 1 197 ? -16.320 -4.794 -2.171 1.00 98.00 197 THR A O 1
ATOM 1522 N N . LEU A 1 198 ? -14.654 -3.984 -0.899 1.00 97.94 198 LEU A N 1
ATOM 1523 C CA . LEU A 1 198 ? -13.532 -4.609 -1.580 1.00 97.94 198 LEU A CA 1
ATOM 1524 C C . LEU A 1 198 ? -12.676 -5.392 -0.569 1.00 97.94 198 LEU A C 1
ATOM 1526 O O . LEU A 1 198 ? -12.081 -4.800 0.331 1.00 97.94 198 LEU A O 1
ATOM 1530 N N . PRO A 1 199 ? -12.577 -6.729 -0.693 1.00 98.38 199 PRO A N 1
ATOM 1531 C CA . PRO A 1 199 ? -11.670 -7.509 0.144 1.00 98.38 199 PRO A CA 1
ATOM 1532 C C . PRO A 1 199 ? -10.222 -7.032 -0.004 1.00 98.38 199 PRO A C 1
ATOM 1534 O O . PRO A 1 199 ? -9.769 -6.829 -1.130 1.00 98.38 199 PRO A O 1
ATOM 1537 N N . ALA A 1 200 ? -9.483 -6.947 1.107 1.00 98.81 200 ALA A N 1
ATOM 1538 C CA . ALA A 1 200 ? -8.076 -6.535 1.121 1.00 98.81 200 ALA A CA 1
ATOM 1539 C C . ALA A 1 200 ? -7.229 -7.325 0.114 1.00 98.81 200 ALA A C 1
ATOM 1541 O O . ALA A 1 200 ? -6.507 -6.734 -0.683 1.00 98.81 200 ALA A O 1
ATOM 1542 N N . TYR A 1 201 ? -7.411 -8.650 0.065 1.00 98.88 201 TYR A N 1
ATOM 1543 C CA . TYR A 1 201 ? -6.746 -9.500 -0.922 1.00 98.88 201 TYR A CA 1
ATOM 1544 C C . TYR A 1 201 ? -6.999 -9.024 -2.362 1.00 98.88 201 TYR A C 1
ATOM 1546 O O . TYR A 1 201 ? -6.059 -8.874 -3.140 1.00 98.88 201 TYR A O 1
ATOM 1554 N N . ASN A 1 202 ? -8.267 -8.765 -2.708 1.00 98.81 202 ASN A N 1
ATOM 1555 C CA . ASN A 1 202 ? -8.681 -8.354 -4.050 1.00 98.81 202 ASN A CA 1
ATOM 1556 C C . ASN A 1 202 ? -8.155 -6.962 -4.406 1.00 98.81 202 ASN A C 1
ATOM 1558 O O . ASN A 1 202 ? -7.714 -6.763 -5.535 1.00 98.81 202 ASN A O 1
ATOM 1562 N N . ALA A 1 203 ? -8.170 -6.023 -3.456 1.00 98.81 203 ALA A N 1
ATOM 1563 C CA . ALA A 1 203 ? -7.581 -4.700 -3.641 1.00 98.81 203 ALA A CA 1
ATOM 1564 C C . ALA A 1 203 ? -6.101 -4.806 -4.024 1.00 98.81 203 ALA A C 1
ATOM 1566 O O . ALA A 1 203 ? -5.691 -4.258 -5.047 1.00 98.81 203 ALA A O 1
ATOM 1567 N N . THR A 1 204 ? -5.326 -5.590 -3.266 1.00 98.88 204 THR A N 1
ATOM 1568 C CA . THR A 1 204 ? -3.897 -5.785 -3.528 1.00 98.88 204 THR A CA 1
ATOM 1569 C C . THR A 1 204 ? -3.651 -6.453 -4.881 1.00 98.88 204 THR A C 1
ATOM 1571 O O . THR A 1 204 ? -2.835 -5.963 -5.657 1.00 98.88 204 THR A O 1
ATOM 1574 N N . VAL A 1 205 ? -4.355 -7.541 -5.226 1.00 98.81 205 VAL A N 1
ATOM 1575 C CA . VAL A 1 205 ? -4.117 -8.205 -6.525 1.00 98.81 205 VAL A CA 1
ATOM 1576 C C . VAL A 1 205 ? -4.552 -7.348 -7.714 1.00 98.81 205 VAL A C 1
ATOM 1578 O O . VAL A 1 205 ? -3.858 -7.355 -8.731 1.00 98.81 205 VAL A O 1
ATOM 1581 N N . ASN A 1 206 ? -5.646 -6.589 -7.599 1.00 98.50 206 ASN A N 1
ATOM 1582 C CA . ASN A 1 206 ? -6.116 -5.701 -8.665 1.00 98.50 206 ASN A CA 1
ATOM 1583 C C . ASN A 1 206 ? -5.137 -4.545 -8.891 1.00 98.50 206 ASN A C 1
ATOM 1585 O O . ASN A 1 206 ? -4.791 -4.256 -10.036 1.00 98.50 206 ASN A O 1
ATOM 1589 N N . LEU A 1 207 ? -4.651 -3.929 -7.811 1.00 98.62 207 LEU A N 1
ATOM 1590 C CA . LEU A 1 207 ? -3.645 -2.871 -7.878 1.00 98.62 207 LEU A CA 1
ATOM 1591 C C . LEU A 1 207 ? -2.329 -3.397 -8.463 1.00 98.62 207 LEU A C 1
ATOM 1593 O O . LEU A 1 207 ? -1.798 -2.809 -9.397 1.00 98.62 207 LEU A O 1
ATOM 1597 N N . ALA A 1 208 ? -1.861 -4.564 -8.015 1.00 98.56 208 ALA A N 1
ATOM 1598 C CA . ALA A 1 208 ? -0.685 -5.210 -8.593 1.00 98.56 208 ALA A CA 1
ATOM 1599 C C . ALA A 1 208 ? -0.852 -5.519 -10.089 1.00 98.56 208 ALA A C 1
ATOM 1601 O O . ALA A 1 208 ? 0.096 -5.387 -10.866 1.00 98.56 208 ALA A O 1
ATOM 1602 N N . TYR A 1 209 ? -2.050 -5.936 -10.512 1.00 98.50 209 TYR A N 1
ATOM 1603 C CA . TYR A 1 209 ? -2.351 -6.184 -11.921 1.00 98.50 209 TYR A CA 1
ATOM 1604 C C . TYR A 1 209 ? -2.258 -4.890 -12.737 1.00 98.50 209 TYR A C 1
ATOM 1606 O O . TYR A 1 209 ? -1.621 -4.878 -13.793 1.00 98.50 209 TYR A O 1
ATOM 1614 N N . ASP A 1 210 ? -2.841 -3.796 -12.239 1.00 98.38 210 ASP A N 1
ATOM 1615 C CA . ASP A 1 210 ? -2.727 -2.474 -12.860 1.00 98.38 210 ASP A CA 1
ATOM 1616 C C . ASP A 1 210 ? -1.263 -2.041 -12.985 1.00 98.38 210 ASP A C 1
ATOM 1618 O O . ASP A 1 210 ? -0.806 -1.718 -14.082 1.00 98.38 210 ASP A O 1
ATOM 1622 N N . THR A 1 211 ? -0.494 -2.124 -11.901 1.00 98.12 211 THR A N 1
ATOM 1623 C CA . THR A 1 211 ? 0.932 -1.780 -11.888 1.00 98.12 211 THR A CA 1
ATOM 1624 C C . THR A 1 211 ? 1.729 -2.630 -12.878 1.00 98.12 211 THR A C 1
ATOM 1626 O O . THR A 1 211 ? 2.567 -2.109 -13.615 1.00 98.12 211 THR A O 1
ATOM 1629 N N . THR A 1 212 ? 1.438 -3.931 -12.958 1.00 98.12 212 THR A N 1
ATOM 1630 C CA . THR A 1 212 ? 2.130 -4.863 -13.859 1.00 98.12 212 THR A CA 1
ATOM 1631 C C . THR A 1 212 ? 1.837 -4.551 -15.323 1.00 98.12 212 THR A C 1
ATOM 1633 O O . THR A 1 212 ? 2.756 -4.409 -16.128 1.00 98.12 212 THR A O 1
ATOM 1636 N N . PHE A 1 213 ? 0.560 -4.434 -15.691 1.00 97.88 213 PHE A N 1
ATOM 1637 C CA . PHE A 1 213 ? 0.129 -4.384 -17.094 1.00 97.88 213 PHE A CA 1
ATOM 1638 C C . PHE A 1 213 ? -0.199 -2.970 -17.594 1.00 97.88 213 PHE A C 1
ATOM 1640 O O . PHE A 1 213 ? -0.449 -2.778 -18.785 1.00 97.88 213 PHE A O 1
ATOM 1647 N N . GLY A 1 214 ? -0.144 -1.974 -16.712 1.00 93.56 214 GLY A N 1
ATOM 1648 C CA . GLY A 1 214 ? -0.357 -0.561 -17.015 1.00 93.56 214 GLY A CA 1
ATOM 1649 C C . GLY A 1 214 ? -1.819 -0.139 -17.115 1.00 93.56 214 GLY A C 1
ATOM 1650 O O . GLY A 1 214 ? -2.085 0.926 -17.665 1.00 93.56 214 GLY A O 1
ATOM 1651 N N . GLY A 1 215 ? -2.760 -0.972 -16.668 1.00 88.44 215 GLY A N 1
ATOM 1652 C CA . GLY A 1 215 ? -4.183 -0.629 -16.652 1.00 88.44 215 GLY A CA 1
ATOM 1653 C C . GLY A 1 215 ? -4.710 -0.065 -17.974 1.00 88.44 215 GLY A C 1
ATOM 1654 O O . GLY A 1 215 ? -4.435 -0.589 -19.058 1.00 88.44 215 GLY A O 1
ATOM 1655 N N . GLY A 1 216 ? -5.468 1.032 -17.873 1.00 80.62 216 GLY A N 1
ATOM 1656 C CA . GLY A 1 216 ? -6.018 1.760 -19.021 1.00 80.62 216 GLY A CA 1
ATOM 1657 C C . GLY A 1 216 ? -5.003 2.620 -19.786 1.00 80.62 216 GLY A C 1
ATOM 1658 O O . GLY A 1 216 ? -5.251 2.950 -20.945 1.00 80.62 216 GLY A O 1
ATOM 1659 N N . SER A 1 217 ? -3.863 2.972 -19.179 1.00 83.44 217 SER A N 1
ATOM 1660 C CA . SER A 1 217 ? -2.801 3.753 -19.833 1.00 83.44 217 SER A CA 1
ATOM 1661 C C . SER A 1 217 ? -1.833 2.882 -20.645 1.00 83.44 217 SER A C 1
ATOM 1663 O O . SER A 1 217 ? -1.105 3.393 -21.498 1.00 83.44 217 SER A O 1
ATOM 1665 N N . HIS A 1 218 ? -1.839 1.565 -20.406 1.00 89.62 218 HIS A N 1
ATOM 1666 C CA . HIS A 1 218 ? -0.899 0.576 -20.945 1.00 89.62 218 HIS A CA 1
ATOM 1667 C C . HIS A 1 218 ? 0.578 0.862 -20.603 1.00 89.62 218 HIS A C 1
ATOM 1669 O O . HIS A 1 218 ? 1.493 0.298 -21.211 1.00 89.62 218 HIS A O 1
ATOM 1675 N N . LEU A 1 219 ? 0.828 1.710 -19.599 1.00 96.31 219 LEU A N 1
ATOM 1676 C CA . LEU A 1 219 ? 2.159 2.018 -19.077 1.00 96.31 219 LEU A CA 1
ATOM 1677 C C . LEU A 1 219 ? 2.528 0.997 -17.988 1.00 96.31 219 LEU A C 1
ATOM 1679 O O . LEU A 1 219 ? 2.391 1.251 -16.792 1.00 96.31 219 LEU A O 1
ATOM 1683 N N . SER A 1 220 ? 2.918 -0.195 -18.447 1.00 97.62 220 SER A N 1
ATOM 1684 C CA . SER A 1 220 ? 3.315 -1.354 -17.623 1.00 97.62 220 SER A CA 1
ATOM 1685 C C . SER A 1 220 ? 4.519 -1.095 -16.711 1.00 97.62 220 SER A C 1
ATOM 1687 O O . SER A 1 220 ? 5.263 -0.130 -16.905 1.00 97.62 220 SER A O 1
ATOM 1689 N N . CYS A 1 221 ? 4.783 -2.021 -15.784 1.00 97.56 221 CYS A N 1
ATOM 1690 C CA . CYS A 1 221 ? 5.983 -1.993 -14.944 1.00 97.56 221 CYS A CA 1
ATOM 1691 C C . CYS A 1 221 ? 7.281 -1.960 -15.773 1.00 97.56 221 CYS A C 1
ATOM 1693 O O . CYS A 1 221 ? 8.170 -1.157 -15.502 1.00 97.56 221 CYS A O 1
ATOM 1695 N N . VAL A 1 222 ? 7.344 -2.730 -16.867 1.00 97.62 222 VAL A N 1
ATOM 1696 C CA . VAL A 1 222 ? 8.474 -2.722 -17.816 1.00 97.62 222 VAL A CA 1
ATOM 1697 C C . VAL A 1 222 ? 8.640 -1.360 -18.474 1.00 97.62 222 VAL A C 1
ATOM 1699 O O . VAL A 1 222 ? 9.763 -0.894 -18.677 1.00 97.62 222 VAL A O 1
ATOM 1702 N N . TRP A 1 223 ? 7.526 -0.717 -18.834 1.00 98.19 223 TRP A N 1
ATOM 1703 C CA . TRP A 1 223 ? 7.571 0.615 -19.418 1.00 98.19 223 TRP A CA 1
ATOM 1704 C C . TRP A 1 223 ? 8.115 1.628 -18.412 1.00 98.19 223 TRP A C 1
ATOM 1706 O O . TRP A 1 223 ? 8.976 2.415 -18.800 1.00 98.19 223 TRP A O 1
ATOM 1716 N N . MET A 1 224 ? 7.660 1.578 -17.154 1.00 97.94 224 MET A N 1
ATOM 1717 C CA . MET A 1 224 ? 8.149 2.447 -16.080 1.00 97.94 224 MET A CA 1
ATOM 1718 C C . MET A 1 224 ? 9.658 2.288 -15.887 1.00 97.94 224 MET A C 1
ATOM 1720 O O . MET A 1 224 ? 10.378 3.277 -15.987 1.00 97.94 224 MET A O 1
ATOM 1724 N N . ASP A 1 225 ? 10.148 1.057 -15.733 1.00 97.25 225 ASP A N 1
ATOM 1725 C CA . ASP A 1 225 ? 11.582 0.797 -15.549 1.00 97.25 225 ASP A CA 1
ATOM 1726 C C . ASP A 1 225 ? 12.404 1.251 -16.775 1.00 97.25 225 ASP A C 1
ATOM 1728 O O . ASP A 1 225 ? 13.409 1.941 -16.650 1.00 97.25 225 ASP A O 1
ATOM 1732 N N . THR A 1 226 ? 11.932 0.979 -17.998 1.00 97.81 226 THR A N 1
ATOM 1733 C CA . THR A 1 226 ? 12.658 1.346 -19.235 1.00 97.81 226 THR A CA 1
ATOM 1734 C C . THR A 1 226 ? 12.619 2.850 -19.545 1.00 97.81 226 THR A C 1
ATOM 1736 O O . THR A 1 226 ? 13.489 3.366 -20.250 1.00 97.81 226 THR A O 1
ATOM 1739 N N . ASN A 1 227 ? 11.598 3.569 -19.073 1.00 97.81 227 ASN A N 1
ATOM 1740 C CA . ASN A 1 227 ? 11.380 4.990 -19.372 1.00 97.81 227 ASN A CA 1
ATOM 1741 C C . ASN A 1 227 ? 11.584 5.886 -18.149 1.00 97.81 227 ASN A C 1
ATOM 1743 O O . ASN A 1 227 ? 11.050 6.998 -18.134 1.00 97.81 227 ASN A O 1
ATOM 1747 N N . TYR A 1 228 ? 12.365 5.420 -17.173 1.00 97.62 228 TYR A N 1
ATOM 1748 C CA . TYR A 1 228 ? 12.658 6.122 -15.931 1.00 97.62 228 TYR A CA 1
ATOM 1749 C C . TYR A 1 228 ? 13.204 7.538 -16.172 1.00 97.62 228 TYR A C 1
ATOM 1751 O O . TYR A 1 228 ? 14.368 7.735 -16.526 1.00 97.62 228 TYR A O 1
ATOM 1759 N N . ASP A 1 229 ? 12.330 8.540 -16.037 1.00 97.62 229 ASP A N 1
ATOM 1760 C CA . ASP A 1 229 ? 12.644 9.940 -16.322 1.00 97.62 229 ASP A CA 1
ATOM 1761 C C . ASP A 1 229 ? 11.583 10.882 -15.733 1.00 97.62 229 ASP A C 1
ATOM 1763 O O . ASP A 1 229 ? 10.558 11.178 -16.350 1.00 97.62 229 ASP A O 1
ATOM 1767 N N . TRP A 1 230 ? 11.859 11.426 -14.548 1.00 97.25 230 TRP A N 1
ATOM 1768 C CA . TRP A 1 230 ? 10.973 12.370 -13.859 1.00 97.25 230 TRP A CA 1
ATOM 1769 C C . TRP A 1 230 ? 10.725 13.686 -14.609 1.00 97.25 230 TRP A C 1
ATOM 1771 O O . TRP A 1 230 ? 9.780 14.404 -14.274 1.00 97.25 230 TRP A O 1
ATOM 1781 N N . SER A 1 231 ? 11.539 14.023 -15.617 1.00 97.12 231 SER A N 1
ATOM 1782 C CA . SER A 1 231 ? 11.303 15.207 -16.452 1.00 97.12 231 SER A CA 1
ATOM 1783 C C . SER A 1 231 ? 10.196 14.989 -17.488 1.00 97.12 231 SER A C 1
ATOM 1785 O O . SER A 1 231 ? 9.644 15.964 -18.005 1.00 97.12 231 SER A O 1
ATOM 1787 N N . LYS A 1 232 ? 9.832 13.730 -17.775 1.00 97.81 232 LYS A N 1
ATOM 1788 C CA . LYS A 1 232 ? 8.747 13.382 -18.698 1.00 97.81 232 LYS A CA 1
ATOM 1789 C C . LYS A 1 232 ? 7.403 13.378 -17.966 1.00 97.81 232 LYS A C 1
ATOM 1791 O O . LYS A 1 232 ? 7.194 12.524 -17.104 1.00 97.81 232 LYS A O 1
ATOM 1796 N N . PRO A 1 233 ? 6.436 14.224 -18.373 1.00 96.88 233 PRO A N 1
ATOM 1797 C CA . PRO A 1 233 ? 5.104 14.249 -17.764 1.00 96.88 233 PRO A CA 1
ATOM 1798 C C . PRO A 1 233 ? 4.373 12.905 -17.813 1.00 96.88 233 PRO A C 1
ATOM 1800 O O . PRO A 1 233 ? 3.590 12.600 -16.926 1.00 96.88 233 PRO A O 1
ATOM 1803 N N . THR A 1 234 ? 4.631 12.078 -18.830 1.00 97.75 234 THR A N 1
ATOM 1804 C CA . THR A 1 234 ? 4.048 10.733 -18.924 1.00 97.75 234 THR A CA 1
ATOM 1805 C C . THR A 1 234 ? 4.533 9.817 -17.800 1.00 97.75 234 THR A C 1
ATOM 1807 O O . THR A 1 234 ? 3.736 9.073 -17.243 1.00 97.75 234 THR A O 1
ATOM 1810 N N . PHE A 1 235 ? 5.818 9.884 -17.441 1.00 97.56 235 PHE A N 1
ATOM 1811 C CA . PHE A 1 235 ? 6.386 9.057 -16.377 1.00 97.56 235 PHE A CA 1
ATOM 1812 C C . PHE A 1 235 ? 5.896 9.520 -15.000 1.00 97.56 235 PHE A C 1
ATOM 1814 O O . PHE A 1 235 ? 5.340 8.731 -14.237 1.00 97.56 235 PHE A O 1
ATOM 1821 N N . SER A 1 236 ? 6.028 10.817 -14.704 1.00 97.19 236 SER A N 1
ATOM 1822 C CA . SER A 1 236 ? 5.561 11.373 -13.428 1.00 97.19 236 SER A CA 1
ATOM 1823 C C . SER A 1 236 ? 4.042 11.274 -13.273 1.00 97.19 236 SER A C 1
ATOM 1825 O O . SER A 1 236 ? 3.562 10.980 -12.180 1.00 97.19 236 SER A O 1
ATOM 1827 N N . GLY A 1 237 ? 3.293 11.429 -14.367 1.00 97.00 237 GLY A N 1
ATOM 1828 C CA . GLY A 1 237 ? 1.852 11.207 -14.409 1.00 97.00 237 GLY A CA 1
ATOM 1829 C C . GLY A 1 237 ? 1.460 9.765 -14.098 1.00 97.00 237 GLY A C 1
ATOM 1830 O O . GLY A 1 237 ? 0.526 9.557 -13.332 1.00 97.00 237 GLY A O 1
ATOM 1831 N N . ARG A 1 238 ? 2.198 8.770 -14.611 1.00 97.50 238 ARG A N 1
ATOM 1832 C CA . ARG A 1 238 ? 1.945 7.356 -14.294 1.00 97.50 238 ARG A CA 1
ATOM 1833 C C . ARG A 1 238 ? 2.244 7.026 -12.831 1.00 97.50 238 ARG A C 1
ATOM 1835 O O . ARG A 1 238 ? 1.454 6.331 -12.204 1.00 97.50 238 ARG A O 1
ATOM 1842 N N . CYS A 1 239 ? 3.324 7.567 -12.264 1.00 97.25 239 CYS A N 1
ATOM 1843 C CA . CYS A 1 239 ? 3.574 7.471 -10.820 1.00 97.25 239 CYS A CA 1
ATOM 1844 C C . CYS A 1 239 ? 2.420 8.081 -10.008 1.00 97.25 239 CYS A C 1
ATOM 1846 O O . CYS A 1 239 ? 1.939 7.461 -9.062 1.00 97.25 239 CYS A O 1
ATOM 1848 N N . GLY A 1 240 ? 1.955 9.273 -10.394 1.00 97.50 240 GLY A N 1
ATOM 1849 C CA . GLY A 1 240 ? 0.812 9.930 -9.761 1.00 97.50 240 GLY A CA 1
ATOM 1850 C C . GLY A 1 240 ? -0.479 9.110 -9.847 1.00 97.50 240 GLY A C 1
ATOM 1851 O O . GLY A 1 240 ? -1.201 9.003 -8.860 1.00 97.50 240 GLY A O 1
ATOM 1852 N N . GLU A 1 241 ? -0.739 8.483 -10.996 1.00 97.56 241 GLU A N 1
ATOM 1853 C CA . GLU A 1 241 ? -1.851 7.547 -11.192 1.00 97.56 241 GLU A CA 1
ATOM 1854 C C . GLU A 1 241 ? -1.748 6.342 -10.244 1.00 97.56 241 GLU A C 1
ATOM 1856 O O . GLU A 1 241 ? -2.716 6.057 -9.543 1.00 97.56 241 GLU A O 1
ATOM 1861 N N . SER A 1 242 ? -0.586 5.680 -10.156 1.00 97.69 242 SER A N 1
ATOM 1862 C CA . SER A 1 242 ? -0.367 4.559 -9.226 1.00 97.69 242 SER A CA 1
ATOM 1863 C C . SER A 1 242 ? -0.634 4.949 -7.770 1.00 97.69 242 SER A C 1
ATOM 1865 O O . SER A 1 242 ? -1.299 4.214 -7.043 1.00 97.69 242 SER A O 1
ATOM 1867 N N . LEU A 1 243 ? -0.158 6.123 -7.347 1.00 98.06 243 LEU A N 1
ATOM 1868 C CA . LEU A 1 243 ? -0.393 6.649 -5.999 1.00 98.06 243 LEU A CA 1
ATOM 1869 C C . LEU A 1 243 ? -1.882 6.918 -5.749 1.00 98.06 243 LEU A C 1
ATOM 1871 O O . LEU A 1 243 ? -2.405 6.557 -4.697 1.00 98.06 243 LEU A O 1
ATOM 1875 N N . ASN A 1 244 ? -2.585 7.508 -6.719 1.00 98.50 244 ASN A N 1
ATOM 1876 C CA . ASN A 1 244 ? -4.022 7.742 -6.607 1.00 98.50 244 ASN A CA 1
ATOM 1877 C C . ASN A 1 244 ? -4.819 6.430 -6.517 1.00 98.50 244 ASN A C 1
ATOM 1879 O O . ASN A 1 244 ? -5.751 6.325 -5.718 1.00 98.50 244 ASN A O 1
ATOM 1883 N N . LEU A 1 245 ? -4.448 5.421 -7.311 1.00 98.44 245 LEU A N 1
ATOM 1884 C CA . LEU A 1 245 ? -5.060 4.092 -7.253 1.00 98.44 245 LEU A CA 1
ATOM 1885 C C . LEU A 1 245 ? -4.829 3.426 -5.893 1.00 98.44 245 LEU A C 1
ATOM 1887 O O . LEU A 1 245 ? -5.767 2.861 -5.339 1.00 98.44 245 LEU A O 1
ATOM 1891 N N . ALA A 1 246 ? -3.626 3.547 -5.322 1.00 98.69 246 ALA A N 1
ATOM 1892 C CA . ALA A 1 246 ? -3.338 3.052 -3.977 1.00 98.69 246 ALA A CA 1
ATOM 1893 C C . ALA A 1 246 ? -4.223 3.725 -2.917 1.00 98.69 246 ALA A C 1
ATOM 1895 O O . ALA A 1 246 ? -4.820 3.036 -2.093 1.00 98.69 246 ALA A O 1
ATOM 1896 N N . VAL A 1 247 ? -4.370 5.053 -2.968 1.00 98.81 247 VAL A N 1
ATOM 1897 C CA . VAL A 1 247 ? -5.218 5.806 -2.027 1.00 98.81 247 VAL A CA 1
ATOM 1898 C C . VAL A 1 247 ? -6.685 5.372 -2.113 1.00 98.81 247 VAL A C 1
ATOM 1900 O O . VAL A 1 247 ? -7.299 5.117 -1.077 1.00 98.81 247 VAL A O 1
ATOM 1903 N N . ASN A 1 248 ? -7.244 5.237 -3.321 1.00 98.81 248 ASN A N 1
ATOM 1904 C CA . ASN A 1 248 ? -8.630 4.778 -3.499 1.00 98.81 248 ASN A CA 1
ATOM 1905 C C . ASN A 1 248 ? -8.806 3.319 -3.038 1.00 98.81 248 ASN A C 1
ATOM 1907 O O . ASN A 1 248 ? -9.728 3.025 -2.282 1.00 98.81 248 ASN A O 1
ATOM 1911 N N . ALA A 1 249 ? -7.880 2.422 -3.395 1.00 98.81 249 ALA A N 1
ATOM 1912 C CA . ALA A 1 249 ? -7.932 1.021 -2.973 1.00 98.81 249 ALA A CA 1
ATOM 1913 C C . ALA A 1 249 ? -7.882 0.871 -1.443 1.00 98.81 249 ALA A C 1
ATOM 1915 O O . ALA A 1 249 ? -8.622 0.073 -0.869 1.00 98.81 249 ALA A O 1
ATOM 1916 N N . VAL A 1 250 ? -7.036 1.653 -0.767 1.00 98.94 250 VAL A N 1
ATOM 1917 C CA . VAL A 1 250 ? -6.974 1.676 0.701 1.00 98.94 250 VAL A CA 1
ATOM 1918 C C . VAL A 1 250 ? -8.271 2.235 1.287 1.00 98.94 250 VAL A C 1
ATOM 1920 O O . VAL A 1 250 ? -8.781 1.666 2.251 1.00 98.94 250 VAL A O 1
ATOM 1923 N N . ALA A 1 251 ? -8.847 3.290 0.702 1.00 98.88 251 ALA A N 1
ATOM 1924 C CA . ALA A 1 251 ? -10.127 3.837 1.153 1.00 98.88 251 ALA A CA 1
ATOM 1925 C C . ALA A 1 251 ? -11.252 2.788 1.079 1.00 98.88 251 ALA A C 1
ATOM 1927 O O . ALA A 1 251 ? -11.954 2.584 2.068 1.00 98.88 251 ALA A O 1
ATOM 1928 N N . ASP A 1 252 ? -11.366 2.046 -0.024 1.00 98.88 252 ASP A N 1
ATOM 1929 C CA . ASP A 1 252 ? -12.352 0.966 -0.167 1.00 98.88 252 ASP A CA 1
ATOM 1930 C C . ASP A 1 252 ? -12.153 -0.164 0.849 1.00 98.88 252 ASP A C 1
ATOM 1932 O O . ASP A 1 252 ? -13.111 -0.689 1.428 1.00 98.88 252 ASP A O 1
ATOM 1936 N N . VAL A 1 253 ? -10.904 -0.550 1.110 1.00 98.94 253 VAL A N 1
ATOM 1937 C CA . VAL A 1 253 ? -10.604 -1.610 2.081 1.00 98.94 253 VAL A CA 1
ATOM 1938 C C . VAL A 1 253 ? -10.909 -1.159 3.511 1.00 98.94 253 VAL A C 1
ATOM 1940 O O . VAL A 1 253 ? -11.454 -1.939 4.295 1.00 98.94 253 VAL A O 1
ATOM 1943 N N . LEU A 1 254 ? -10.609 0.092 3.865 1.00 98.88 254 LEU A N 1
ATOM 1944 C CA . LEU A 1 254 ? -10.952 0.651 5.174 1.00 98.88 254 LEU A CA 1
ATOM 1945 C C . LEU A 1 254 ? -12.469 0.828 5.340 1.00 98.88 254 LEU A C 1
ATOM 1947 O O . LEU A 1 254 ? -12.999 0.520 6.408 1.00 98.88 254 LEU A O 1
ATOM 1951 N N . HIS A 1 255 ? -13.179 1.226 4.283 1.00 98.50 255 HIS A N 1
ATOM 1952 C CA . HIS A 1 255 ? -14.643 1.238 4.251 1.00 98.50 255 HIS A CA 1
ATOM 1953 C C . HIS A 1 255 ? -15.202 -0.170 4.503 1.00 98.50 255 HIS A C 1
ATOM 1955 O O . HIS A 1 255 ? -16.027 -0.391 5.388 1.00 98.50 255 HIS A O 1
ATOM 1961 N N . THR A 1 256 ? -14.656 -1.166 3.802 1.00 98.69 256 THR A N 1
ATOM 1962 C CA . THR A 1 256 ? -14.995 -2.587 3.978 1.00 98.69 256 THR A CA 1
ATOM 1963 C C . THR A 1 256 ? -14.739 -3.077 5.399 1.00 98.69 256 THR A C 1
ATOM 1965 O O . THR A 1 256 ? -15.502 -3.885 5.930 1.00 98.69 256 THR A O 1
ATOM 1968 N N . LEU A 1 257 ? -13.654 -2.622 6.027 1.00 98.62 257 LEU A N 1
ATOM 1969 C CA . LEU A 1 257 ? -13.312 -2.946 7.409 1.00 98.62 257 LEU A CA 1
ATOM 1970 C C . LEU A 1 257 ? -14.347 -2.374 8.388 1.00 98.62 257 LEU A C 1
ATOM 1972 O O . LEU A 1 257 ? -14.818 -3.101 9.267 1.00 98.62 257 LEU A O 1
ATOM 1976 N N . ALA A 1 258 ? -14.723 -1.105 8.212 1.00 97.69 258 ALA A N 1
ATOM 1977 C CA . ALA A 1 258 ? -15.713 -0.427 9.043 1.00 97.69 258 ALA A CA 1
ATOM 1978 C C . ALA A 1 258 ? -17.107 -1.063 8.909 1.00 97.69 258 ALA A C 1
ATOM 1980 O O . ALA A 1 258 ? -17.714 -1.431 9.917 1.00 97.69 258 ALA A O 1
ATOM 1981 N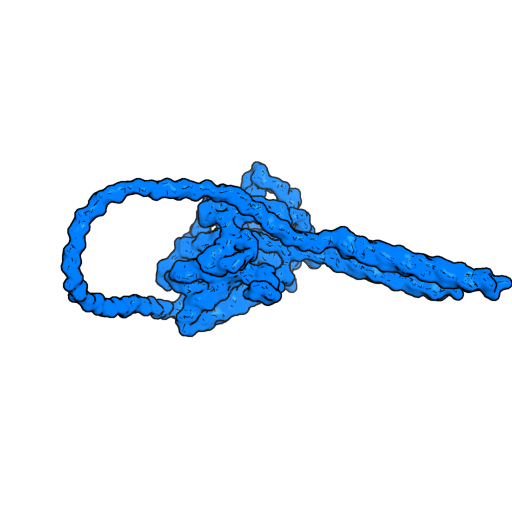 N . GLU A 1 259 ? -17.575 -1.301 7.681 1.00 97.44 259 GLU A N 1
ATOM 1982 C CA . GLU A 1 259 ? -18.854 -1.976 7.414 1.00 97.44 259 GLU A CA 1
ATOM 1983 C C . GLU A 1 259 ? -18.895 -3.383 8.035 1.00 97.44 259 GLU A C 1
ATOM 1985 O O . GLU A 1 259 ? -19.874 -3.770 8.680 1.00 97.44 259 GLU A O 1
ATOM 1990 N N . ALA A 1 260 ? -17.805 -4.150 7.916 1.00 97.69 260 ALA A N 1
ATOM 1991 C CA . ALA A 1 260 ? -17.716 -5.500 8.475 1.00 97.69 260 ALA A CA 1
ATOM 1992 C C . ALA A 1 260 ? -17.660 -5.532 10.013 1.00 97.69 260 ALA A C 1
ATOM 1994 O O . ALA A 1 260 ? -18.021 -6.551 10.625 1.00 97.69 260 ALA A O 1
ATOM 1995 N N . ALA A 1 261 ? -17.182 -4.460 10.650 1.00 96.25 261 ALA A N 1
ATOM 1996 C CA . ALA A 1 261 ? -17.232 -4.295 12.100 1.00 96.25 261 ALA A CA 1
ATOM 1997 C C . ALA A 1 261 ? -18.650 -3.972 12.598 1.00 96.25 261 ALA A C 1
ATOM 1999 O O . ALA A 1 261 ? -18.974 -4.280 13.748 1.00 96.25 261 ALA A O 1
ATOM 2000 N N . GLY A 1 262 ? -19.508 -3.448 11.719 1.00 90.38 262 GLY A N 1
ATOM 2001 C CA . GLY A 1 262 ? -20.835 -2.953 12.058 1.00 90.38 262 GLY A CA 1
ATOM 2002 C C . GLY A 1 262 ? -20.766 -1.563 12.696 1.00 90.38 262 GLY A C 1
ATOM 2003 O O . GLY A 1 262 ? -19.717 -0.922 12.666 1.00 90.38 262 GLY A O 1
ATOM 2004 N N . PRO A 1 263 ? -21.869 -1.065 13.286 1.00 77.25 263 PRO A N 1
ATOM 2005 C CA . PRO A 1 263 ? -21.865 0.236 13.935 1.00 77.25 263 PRO A CA 1
ATOM 2006 C C . PRO A 1 263 ? -20.830 0.232 15.060 1.00 77.25 263 PRO A C 1
ATOM 2008 O O . PRO A 1 263 ? -21.055 -0.350 16.124 1.00 77.25 263 PRO A O 1
ATOM 2011 N N . VAL A 1 264 ? -19.699 0.896 14.814 1.00 65.50 264 VAL A N 1
ATOM 2012 C CA . VAL A 1 264 ? -18.727 1.220 15.851 1.00 65.50 264 VAL A CA 1
ATOM 2013 C C . VAL A 1 264 ? -19.513 2.016 16.873 1.00 65.50 264 VAL A C 1
ATOM 2015 O O . VAL A 1 264 ? -20.025 3.097 16.567 1.00 65.50 264 VAL A O 1
ATOM 2018 N N . LEU A 1 265 ? -19.708 1.435 18.059 1.00 54.12 265 LEU A N 1
ATOM 2019 C CA . LEU A 1 265 ? -20.384 2.120 19.143 1.00 54.12 265 LEU A CA 1
ATOM 2020 C C . LEU A 1 265 ? -19.537 3.349 19.436 1.00 54.12 265 LEU A C 1
ATOM 2022 O O . LEU A 1 265 ? -18.506 3.271 20.104 1.00 54.12 265 LEU A O 1
ATOM 2026 N N . THR A 1 266 ? -19.970 4.486 18.898 1.00 52.12 266 THR A N 1
ATOM 2027 C CA . THR A 1 266 ? -19.532 5.793 19.339 1.00 52.12 266 THR A CA 1
ATOM 2028 C C . THR A 1 266 ? -20.005 5.837 20.774 1.00 52.12 266 THR A C 1
ATOM 2030 O O . THR A 1 266 ? -21.159 6.151 21.069 1.00 52.12 266 THR A O 1
ATOM 2033 N N . THR A 1 267 ? -19.132 5.428 21.690 1.00 48.03 267 THR A N 1
ATOM 2034 C CA . THR A 1 267 ? -19.264 5.799 23.082 1.00 48.03 267 THR A CA 1
ATOM 2035 C C . THR A 1 267 ? -19.117 7.306 23.060 1.00 48.03 267 THR A C 1
ATOM 2037 O O . THR A 1 267 ? -18.012 7.834 23.165 1.00 48.03 267 THR A O 1
ATOM 2040 N N . VAL A 1 268 ? -20.236 7.999 22.825 1.00 48.31 268 VAL A N 1
ATOM 2041 C CA . VAL A 1 268 ? -20.386 9.403 23.171 1.00 48.31 268 VAL A CA 1
ATOM 2042 C C . VAL A 1 268 ? -19.775 9.485 24.559 1.00 48.31 268 VAL A C 1
ATOM 2044 O O . VAL A 1 268 ? -20.227 8.721 25.423 1.00 48.31 268 VAL A O 1
ATOM 2047 N N . PRO A 1 269 ? -18.714 10.285 24.771 1.00 48.06 269 PRO A N 1
ATOM 2048 C CA . PRO A 1 269 ? -18.152 10.439 26.094 1.00 48.06 269 PRO A CA 1
ATOM 2049 C C . PRO A 1 269 ? -19.332 10.754 26.992 1.00 48.06 269 PRO A C 1
ATOM 2051 O O . PRO A 1 269 ? -20.017 11.754 26.763 1.00 48.06 269 PRO A O 1
ATOM 2054 N N . THR A 1 270 ? -19.652 9.852 27.922 1.00 46.12 270 THR A N 1
ATOM 2055 C CA . THR A 1 270 ? -20.665 10.127 28.928 1.00 46.12 270 THR A CA 1
ATOM 2056 C C . THR A 1 270 ? -20.207 11.427 29.545 1.00 46.12 270 THR A C 1
ATOM 2058 O O . THR A 1 270 ? -19.167 11.456 30.204 1.00 46.12 270 THR A O 1
ATOM 2061 N N . VAL A 1 271 ? -20.912 12.515 29.231 1.00 43.91 271 VAL A N 1
ATOM 2062 C CA . VAL A 1 271 ? -20.660 13.819 29.818 1.00 43.91 271 VAL A CA 1
ATOM 2063 C C . VAL A 1 271 ? -20.909 13.589 31.294 1.00 43.91 271 VAL A C 1
ATOM 2065 O O . VAL A 1 271 ? -22.053 13.562 31.743 1.00 43.91 271 VAL A O 1
ATOM 2068 N N . VAL A 1 272 ? -19.842 13.311 32.041 1.00 50.44 272 VAL A N 1
ATOM 2069 C CA . VAL A 1 272 ? -19.884 13.339 33.492 1.00 50.44 272 VAL A CA 1
ATOM 2070 C C . VAL A 1 272 ? -20.334 14.762 33.792 1.00 50.44 272 VAL A C 1
ATOM 2072 O O . VAL A 1 272 ? -19.647 15.690 33.355 1.00 50.44 272 VAL A O 1
ATOM 2075 N N . PRO A 1 273 ? -21.502 14.973 34.428 1.00 49.03 273 PRO A N 1
ATOM 2076 C CA . PRO A 1 273 ? -21.968 16.310 34.734 1.00 49.03 273 PRO A CA 1
ATOM 2077 C C . PRO A 1 273 ? -20.860 16.999 35.517 1.00 49.03 273 PRO A C 1
ATOM 2079 O O . PRO A 1 273 ? -20.527 16.584 36.628 1.00 49.03 273 PRO A O 1
ATOM 2082 N N . SER A 1 274 ? -20.233 17.996 34.897 1.00 47.78 274 SER A N 1
ATOM 2083 C CA . SER A 1 274 ? -19.199 18.777 35.549 1.00 47.78 274 SER A CA 1
ATOM 2084 C C . SER A 1 274 ? -19.876 19.473 36.720 1.00 47.78 274 SER A C 1
ATOM 2086 O O . SER A 1 274 ? -20.709 20.357 36.527 1.00 47.78 274 SER A O 1
ATOM 2088 N N . ILE A 1 275 ? -19.581 19.022 37.939 1.00 47.53 275 ILE A N 1
ATOM 2089 C CA . ILE A 1 275 ? -20.030 19.696 39.151 1.00 47.53 275 ILE A CA 1
ATOM 2090 C C . ILE A 1 275 ? -19.331 21.051 39.135 1.00 47.53 275 ILE A C 1
ATOM 2092 O O . ILE A 1 275 ? -18.121 21.139 39.342 1.00 47.53 275 ILE A O 1
ATOM 2096 N N . THR A 1 276 ? -20.084 22.101 38.825 1.00 42.75 276 THR A N 1
ATOM 2097 C CA . THR A 1 276 ? -19.611 23.481 38.869 1.00 42.75 276 THR A CA 1
ATOM 2098 C C . THR A 1 276 ? -19.261 23.827 40.313 1.00 42.75 276 THR A C 1
ATOM 2100 O O . THR A 1 276 ? -20.113 24.252 41.090 1.00 42.75 276 THR A O 1
ATOM 2103 N N . VAL A 1 277 ? -18.000 23.634 40.694 1.00 46.78 277 VAL A N 1
ATOM 2104 C CA . VAL A 1 277 ? -17.438 24.250 41.895 1.00 46.78 277 VAL A CA 1
ATOM 2105 C C . VAL A 1 277 ? -17.028 25.663 41.501 1.00 46.78 277 VAL A C 1
ATOM 2107 O O . VAL A 1 277 ? -16.012 25.874 40.845 1.00 46.78 277 VAL A O 1
ATOM 2110 N N . THR A 1 278 ? -17.854 26.639 41.867 1.00 43.91 278 THR A N 1
ATOM 2111 C CA . THR A 1 278 ? -17.534 28.067 41.771 1.00 43.91 278 THR A CA 1
ATOM 2112 C C . THR A 1 278 ? -16.302 28.373 42.625 1.00 43.91 278 THR A C 1
ATOM 2114 O O . THR A 1 278 ? -16.398 28.473 43.847 1.00 43.91 278 THR A O 1
ATOM 2117 N N . ALA A 1 279 ? -15.143 28.511 41.981 1.00 45.53 279 ALA A N 1
ATOM 2118 C CA . ALA A 1 279 ? -13.940 29.078 42.580 1.00 45.53 279 ALA A CA 1
ATOM 2119 C C . ALA A 1 279 ? -13.914 30.606 42.357 1.00 45.53 279 ALA A C 1
ATOM 2121 O O . ALA A 1 279 ? -14.339 31.072 41.296 1.00 45.53 279 ALA A O 1
ATOM 2122 N N . PRO A 1 280 ? -13.455 31.397 43.342 1.00 47.38 280 PRO A N 1
ATOM 2123 C CA . PRO A 1 280 ? -13.478 32.852 43.272 1.00 47.38 280 PRO A CA 1
ATOM 2124 C C . PRO A 1 280 ? -12.470 33.419 42.263 1.00 47.38 280 PRO A C 1
ATOM 2126 O O . PRO A 1 280 ? -11.354 32.928 42.105 1.00 47.38 280 PRO A O 1
ATOM 2129 N N . THR A 1 281 ? -12.909 34.499 41.623 1.00 44.84 281 THR A N 1
ATOM 2130 C CA . THR A 1 281 ? -12.221 35.361 40.658 1.00 44.84 281 THR A CA 1
ATOM 2131 C C . THR A 1 281 ? -10.777 35.709 41.049 1.00 44.84 281 THR A C 1
ATOM 2133 O O . THR A 1 281 ? -10.580 36.345 42.088 1.00 44.84 281 THR A O 1
ATOM 2136 N N . PRO A 1 282 ? -9.768 35.405 40.209 1.00 43.00 282 PRO A N 1
ATOM 2137 C CA . PRO A 1 282 ? -8.452 36.011 40.320 1.00 43.00 282 PRO A CA 1
ATOM 2138 C C . PRO A 1 282 ? -8.362 37.297 39.485 1.00 43.00 282 PRO A C 1
ATOM 2140 O O . PRO A 1 282 ? -8.790 37.371 38.333 1.00 43.00 282 PRO A O 1
ATOM 2143 N N . THR A 1 283 ? -7.792 38.315 40.119 1.00 38.72 283 THR A N 1
ATOM 2144 C CA . THR A 1 283 ? -7.470 39.640 39.591 1.00 38.72 283 THR A CA 1
ATOM 2145 C C . THR A 1 283 ? -6.449 39.567 38.450 1.00 38.72 283 THR A C 1
ATOM 2147 O O . THR A 1 283 ? 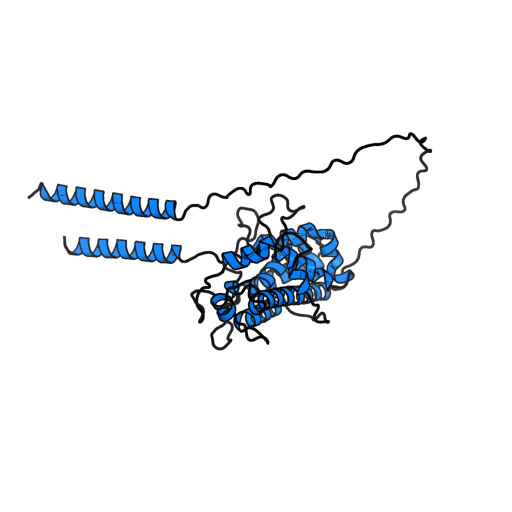-5.453 38.850 38.533 1.00 38.72 283 THR A O 1
ATOM 2150 N N . SER A 1 284 ? -6.696 40.353 37.403 1.00 43.97 284 SER A N 1
ATOM 2151 C CA . SER A 1 284 ? -5.843 40.582 36.235 1.00 43.97 284 SER A CA 1
ATOM 2152 C C . SER A 1 284 ? -4.467 41.156 36.593 1.00 43.97 284 SER A C 1
ATOM 2154 O O . SER A 1 284 ? -4.383 42.133 37.338 1.00 43.97 284 SER A O 1
ATOM 2156 N N . SER A 1 285 ? -3.409 40.616 35.981 1.00 46.53 285 SER A N 1
ATOM 2157 C CA . SER A 1 285 ? -2.096 41.262 35.888 1.00 46.53 285 SER A CA 1
ATOM 2158 C C . SER A 1 285 ? -1.568 41.126 34.462 1.00 46.53 285 SER A C 1
ATOM 2160 O O . SER A 1 285 ? -1.272 40.024 34.004 1.00 46.53 285 SER A O 1
ATOM 2162 N N . ASP A 1 286 ? -1.457 42.263 33.781 1.00 41.25 286 ASP A N 1
ATOM 2163 C CA . ASP A 1 286 ? -0.835 42.427 32.468 1.00 41.25 286 ASP A CA 1
ATOM 2164 C C . ASP A 1 286 ? 0.690 42.260 32.538 1.00 41.25 286 ASP A C 1
ATOM 2166 O O . ASP A 1 286 ? 1.323 42.844 33.420 1.00 41.25 286 ASP A O 1
ATOM 2170 N N . SER A 1 287 ? 1.294 41.559 31.569 1.00 37.03 287 SER A N 1
ATOM 2171 C CA . SER A 1 287 ? 2.442 42.045 30.766 1.00 37.03 287 SER A CA 1
ATOM 2172 C C . SER A 1 287 ? 3.118 40.950 29.917 1.00 37.03 287 SER A C 1
ATOM 2174 O O . SER A 1 287 ? 2.929 39.764 30.182 1.00 37.03 287 SER A O 1
ATOM 2176 N N . PRO A 1 288 ? 3.874 41.333 28.863 1.00 58.50 288 PRO A N 1
ATOM 2177 C CA . PRO A 1 288 ? 3.984 40.564 27.625 1.00 58.50 288 PRO A CA 1
ATOM 2178 C C . PRO A 1 288 ? 5.337 39.852 27.430 1.00 58.50 288 PRO A C 1
ATOM 2180 O O . PRO A 1 288 ? 6.282 40.063 28.187 1.00 58.50 288 PRO A O 1
ATOM 2183 N N . THR A 1 289 ? 5.457 39.177 26.276 1.00 39.84 289 THR A N 1
ATOM 2184 C CA . THR A 1 289 ? 6.686 38.984 25.462 1.00 39.84 289 THR A CA 1
ATOM 2185 C C . THR A 1 289 ? 7.307 37.584 25.480 1.00 39.84 289 THR A C 1
ATOM 2187 O O . THR A 1 289 ? 7.985 37.192 26.421 1.00 39.84 289 THR A O 1
ATOM 2190 N N . SER A 1 290 ? 7.163 36.868 24.360 1.00 36.28 290 SER A N 1
ATOM 2191 C CA . SER A 1 290 ? 8.236 36.459 23.424 1.00 36.28 290 SER A CA 1
ATOM 2192 C C . SER A 1 290 ? 7.917 35.114 22.764 1.00 36.28 290 SER A C 1
ATOM 2194 O O . SER A 1 290 ? 7.793 34.083 23.416 1.00 36.28 290 SER A O 1
ATOM 2196 N N . SER A 1 291 ? 7.811 35.137 21.436 1.00 44.47 291 SER A N 1
ATOM 2197 C CA . SER A 1 291 ? 7.851 33.944 20.592 1.00 44.47 291 SER A CA 1
ATOM 2198 C C . SER A 1 291 ? 9.297 33.459 20.466 1.00 44.47 291 SER A C 1
ATOM 2200 O O . SER A 1 291 ? 10.153 34.274 20.110 1.00 44.47 291 SER A O 1
ATOM 2202 N N . PRO A 1 292 ? 9.603 32.164 20.656 1.00 43.03 292 PRO A N 1
ATOM 2203 C CA . PRO A 1 292 ? 10.857 31.610 20.188 1.00 43.03 292 PRO A CA 1
ATOM 2204 C C . PRO A 1 292 ? 10.657 31.005 18.796 1.00 43.03 292 PRO A C 1
ATOM 2206 O O . PRO A 1 292 ? 9.969 30.002 18.609 1.00 43.03 292 PRO A O 1
ATOM 2209 N N . THR A 1 293 ? 11.299 31.623 17.811 1.00 41.38 293 THR A N 1
ATOM 2210 C CA . THR A 1 293 ? 11.586 31.030 16.506 1.00 41.38 293 THR A CA 1
ATOM 2211 C C . THR A 1 293 ? 12.453 29.786 16.722 1.00 41.38 293 THR A C 1
ATOM 2213 O O . THR A 1 293 ? 13.620 29.904 17.097 1.00 41.38 293 THR A O 1
ATOM 2216 N N . GLN A 1 294 ? 11.901 28.587 16.516 1.00 37.72 294 GLN A N 1
ATOM 2217 C CA . GLN A 1 294 ? 12.695 27.358 16.499 1.00 37.72 294 GLN A CA 1
ATOM 2218 C C . GLN A 1 294 ? 13.456 27.263 15.176 1.00 37.72 294 GLN A C 1
ATOM 2220 O O . GLN A 1 294 ? 12.910 26.909 14.135 1.00 37.72 294 GLN A O 1
ATOM 2225 N N . ASN A 1 295 ? 14.742 27.585 15.246 1.00 38.16 295 ASN A N 1
ATOM 2226 C CA . ASN A 1 295 ? 15.724 27.295 14.216 1.00 38.16 295 ASN A CA 1
ATOM 2227 C C . ASN A 1 295 ? 16.073 25.797 14.309 1.00 38.16 295 ASN A C 1
ATOM 2229 O O . ASN A 1 295 ? 16.871 25.402 15.160 1.00 38.16 295 ASN A O 1
ATOM 2233 N N . ARG A 1 296 ? 15.426 24.943 13.502 1.00 38.34 296 ARG A N 1
ATOM 2234 C CA . ARG A 1 296 ? 15.824 23.533 13.373 1.00 38.34 296 ARG A CA 1
ATOM 2235 C C . ARG A 1 296 ? 17.048 23.456 12.461 1.00 38.34 296 ARG A C 1
ATOM 2237 O O . ARG A 1 296 ? 16.946 23.682 11.260 1.00 38.34 296 ARG A O 1
ATOM 2244 N N . SER A 1 297 ? 18.199 23.139 13.049 1.00 36.84 297 SER A N 1
ATOM 2245 C CA . SER A 1 297 ? 19.355 22.629 12.308 1.00 36.84 297 SER A CA 1
ATOM 2246 C C . SER A 1 297 ? 18.984 21.316 11.605 1.00 36.84 297 SER A C 1
ATOM 2248 O O . SER A 1 297 ? 18.210 20.540 12.171 1.00 36.84 297 SER A O 1
ATOM 2250 N N . PRO A 1 298 ? 19.535 21.033 10.412 1.00 35.12 298 PRO A N 1
ATOM 2251 C CA . PRO A 1 298 ? 19.341 19.753 9.747 1.00 35.12 298 PRO A CA 1
ATOM 2252 C C . PRO A 1 298 ? 19.885 18.635 10.639 1.00 35.12 298 PRO A C 1
ATOM 2254 O O . PRO A 1 298 ? 21.062 18.632 11.004 1.00 35.12 298 PRO A O 1
ATOM 2257 N N . SER A 1 299 ? 18.999 17.715 11.016 1.00 36.88 299 SER A N 1
ATOM 2258 C CA . SER A 1 299 ? 19.378 16.467 11.665 1.00 36.88 299 SER A CA 1
ATOM 2259 C C . SER A 1 299 ? 20.205 15.673 10.663 1.00 36.88 299 SER A C 1
ATOM 2261 O O . SER A 1 299 ? 19.718 15.316 9.593 1.00 36.88 299 SER A O 1
ATOM 2263 N N . THR A 1 300 ? 21.481 15.459 10.967 1.00 35.44 300 THR A N 1
ATOM 2264 C CA . THR A 1 300 ? 22.301 14.509 10.225 1.00 35.44 300 THR A CA 1
ATOM 2265 C C . THR A 1 300 ? 21.726 13.126 10.475 1.00 35.44 300 THR A C 1
ATOM 2267 O O . THR A 1 300 ? 21.847 12.611 11.589 1.00 35.44 300 THR A O 1
ATOM 2270 N N . THR A 1 301 ? 21.101 12.548 9.452 1.00 39.34 301 THR A N 1
ATOM 2271 C CA . THR A 1 301 ? 20.693 11.145 9.424 1.00 39.34 301 THR A CA 1
ATOM 2272 C C . THR A 1 301 ? 21.851 10.292 9.942 1.00 39.34 301 THR A C 1
ATOM 2274 O O . THR A 1 301 ? 22.964 10.405 9.413 1.00 39.34 301 THR A O 1
ATOM 2277 N N . PRO A 1 302 ? 21.651 9.461 10.979 1.00 35.84 302 PRO A N 1
ATOM 2278 C CA . PRO A 1 302 ? 22.641 8.469 11.324 1.00 35.84 302 PRO A CA 1
ATOM 2279 C C . PRO A 1 302 ? 22.718 7.509 10.140 1.00 35.84 302 PRO A C 1
ATOM 2281 O O . PRO A 1 302 ? 21.802 6.728 9.900 1.00 35.84 302 PRO A O 1
ATOM 2284 N N . THR A 1 303 ? 23.811 7.580 9.380 1.00 36.91 303 THR A N 1
ATOM 2285 C CA . THR A 1 303 ? 24.236 6.478 8.519 1.00 36.91 303 THR A CA 1
ATOM 2286 C C . THR A 1 303 ? 24.357 5.255 9.414 1.00 36.91 303 THR A C 1
ATOM 2288 O O . THR A 1 303 ? 25.347 5.093 10.133 1.00 36.91 303 THR A O 1
ATOM 2291 N N . VAL A 1 304 ? 23.322 4.415 9.400 1.00 36.91 304 VAL A N 1
ATOM 2292 C CA . VAL A 1 304 ? 23.436 3.011 9.775 1.00 36.91 304 VAL A CA 1
ATOM 2293 C C . VAL A 1 304 ? 24.667 2.503 9.029 1.00 36.91 304 VAL A C 1
ATOM 2295 O O . VAL A 1 304 ? 24.781 2.777 7.831 1.00 36.91 304 VAL A O 1
ATOM 2298 N N . PRO A 1 305 ? 25.635 1.853 9.696 1.00 34.88 305 PRO A N 1
ATOM 2299 C CA . PRO A 1 305 ? 26.739 1.267 8.971 1.00 34.88 305 PRO A CA 1
ATOM 2300 C C . PRO A 1 305 ? 26.120 0.258 8.011 1.00 34.88 305 PRO A C 1
ATOM 2302 O O . PRO A 1 305 ? 25.661 -0.805 8.434 1.00 34.88 305 PRO A O 1
ATOM 2305 N N . GLU A 1 306 ? 26.097 0.600 6.721 1.00 44.59 306 GLU A N 1
ATOM 2306 C CA . GLU A 1 306 ? 26.138 -0.397 5.667 1.00 44.59 306 GLU A CA 1
ATOM 2307 C C . GLU A 1 306 ? 27.167 -1.405 6.159 1.00 44.59 306 GLU A C 1
ATOM 2309 O O . GLU A 1 306 ? 28.319 -1.040 6.391 1.00 44.59 306 GLU A O 1
ATOM 2314 N N . PHE A 1 307 ? 26.771 -2.650 6.418 1.00 49.97 307 PHE A N 1
ATOM 2315 C CA . PHE A 1 307 ? 27.764 -3.706 6.393 1.00 49.97 307 PHE A CA 1
ATOM 2316 C C . PHE A 1 307 ? 28.224 -3.700 4.949 1.00 49.97 307 PHE A C 1
ATOM 2318 O O . PHE A 1 307 ? 27.470 -4.159 4.088 1.00 49.97 307 PHE A O 1
ATOM 2325 N N . PRO A 1 308 ? 29.385 -3.097 4.635 1.00 52.12 308 PRO A N 1
ATOM 2326 C CA . PRO A 1 308 ? 29.684 -2.852 3.255 1.00 52.12 308 PRO A CA 1
ATOM 2327 C C . PRO A 1 308 ? 29.819 -4.235 2.639 1.00 52.12 308 PRO A C 1
ATOM 2329 O O . PRO A 1 308 ? 30.477 -5.118 3.201 1.00 52.12 308 PRO A O 1
ATOM 2332 N N . LEU A 1 309 ? 29.232 -4.434 1.466 1.00 54.69 309 LEU A N 1
ATOM 2333 C CA . LEU A 1 309 ? 29.572 -5.560 0.601 1.00 54.69 309 LEU A CA 1
ATOM 2334 C C . LEU A 1 309 ? 31.099 -5.781 0.564 1.00 54.69 309 LEU A C 1
ATOM 2336 O O . LEU A 1 309 ? 31.548 -6.921 0.506 1.00 54.69 309 LEU A O 1
ATOM 2340 N N . ALA A 1 310 ? 31.895 -4.716 0.746 1.00 52.09 310 ALA A N 1
ATOM 2341 C CA . ALA A 1 310 ? 33.338 -4.753 0.966 1.00 52.09 310 ALA A CA 1
ATOM 2342 C C . ALA A 1 310 ? 33.813 -5.624 2.150 1.00 52.09 310 ALA A C 1
ATOM 2344 O O . ALA A 1 310 ? 34.824 -6.296 2.004 1.00 52.09 310 ALA A O 1
ATOM 2345 N N . LEU A 1 311 ? 33.135 -5.671 3.301 1.00 57.12 311 LEU A N 1
ATOM 2346 C CA . LEU A 1 3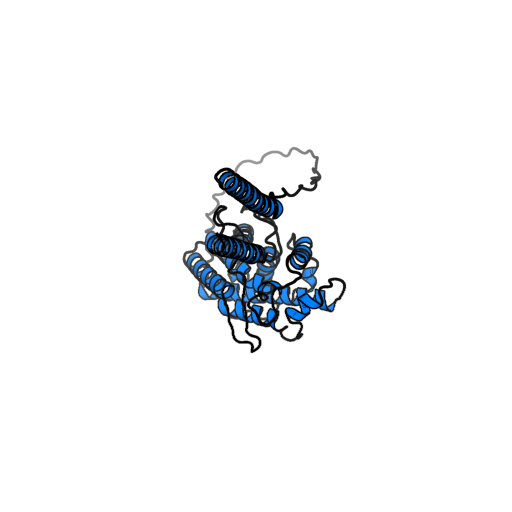11 ? 33.507 -6.520 4.446 1.00 57.12 311 LEU A CA 1
ATOM 2347 C C . LEU A 1 311 ? 33.254 -8.004 4.149 1.00 57.12 311 LEU A C 1
ATOM 2349 O O . LEU A 1 311 ? 34.117 -8.837 4.434 1.00 57.12 311 LEU A O 1
ATOM 2353 N N . CYS A 1 312 ? 32.136 -8.331 3.491 1.00 56.94 312 CYS A N 1
ATOM 2354 C CA . CYS A 1 312 ? 31.873 -9.691 3.006 1.00 56.94 312 CYS A CA 1
ATOM 2355 C C . CYS A 1 312 ? 32.849 -10.098 1.888 1.00 56.94 312 CYS A C 1
ATOM 2357 O O . CYS A 1 312 ? 33.368 -11.220 1.896 1.00 56.94 312 CYS A O 1
ATOM 2359 N N . LEU A 1 313 ? 33.177 -9.181 0.969 1.00 61.09 313 LEU A N 1
ATOM 2360 C CA . LEU A 1 313 ? 34.191 -9.406 -0.064 1.00 61.09 313 LEU A CA 1
ATOM 2361 C C . LEU A 1 313 ? 35.574 -9.625 0.559 1.00 61.09 313 LEU A C 1
ATOM 2363 O O . LEU A 1 313 ? 36.260 -10.577 0.195 1.00 61.09 313 LEU A O 1
ATOM 2367 N N . CYS A 1 314 ? 35.968 -8.795 1.528 1.00 66.62 314 CYS A N 1
ATOM 2368 C CA . CYS A 1 314 ? 37.243 -8.888 2.240 1.00 66.62 314 CYS A CA 1
ATOM 2369 C C . CYS A 1 314 ? 37.361 -10.195 3.025 1.00 66.62 314 CYS A C 1
ATOM 2371 O O . CYS A 1 314 ? 38.404 -10.843 2.957 1.00 66.62 314 CYS A O 1
ATOM 2373 N N . ALA A 1 315 ? 36.302 -10.625 3.717 1.00 69.69 315 ALA A N 1
ATOM 2374 C CA . ALA A 1 315 ? 36.280 -11.913 4.407 1.00 69.69 315 ALA A CA 1
ATOM 2375 C C . ALA A 1 315 ? 36.436 -13.080 3.417 1.00 69.69 315 ALA A C 1
ATOM 2377 O O . ALA A 1 315 ? 37.234 -13.989 3.647 1.00 69.69 315 ALA A O 1
ATOM 2378 N N . THR A 1 316 ? 35.753 -13.020 2.271 1.00 74.69 316 THR A N 1
ATOM 2379 C CA . THR A 1 316 ? 35.837 -14.052 1.226 1.00 74.69 316 THR A CA 1
ATOM 2380 C C . THR A 1 316 ? 37.227 -14.092 0.579 1.00 74.69 316 THR A C 1
ATOM 2382 O O . THR A 1 316 ? 37.829 -15.161 0.465 1.00 74.69 316 THR A O 1
ATOM 2385 N N . LEU A 1 317 ? 37.794 -12.933 0.228 1.00 75.38 317 LEU A N 1
ATOM 2386 C CA . LEU A 1 317 ? 39.163 -12.796 -0.285 1.00 75.38 317 LEU A CA 1
ATOM 2387 C C . LEU A 1 317 ? 40.203 -13.285 0.728 1.00 75.38 317 LEU A C 1
ATOM 2389 O O . LEU A 1 317 ? 41.154 -13.970 0.343 1.00 75.38 317 LEU A O 1
ATOM 2393 N N . LEU A 1 318 ? 40.016 -12.996 2.018 1.00 77.75 318 LEU A N 1
ATOM 2394 C CA . LEU A 1 318 ? 40.891 -13.469 3.089 1.00 77.75 318 LEU A CA 1
ATOM 2395 C C . LEU A 1 318 ? 40.841 -14.996 3.208 1.00 77.75 318 LEU A C 1
ATOM 2397 O O . LEU A 1 318 ? 41.892 -15.635 3.242 1.00 77.75 318 LEU A O 1
ATOM 2401 N N . ILE A 1 319 ? 39.646 -15.596 3.195 1.00 80.56 319 ILE A N 1
ATOM 2402 C CA . ILE A 1 319 ? 39.468 -17.056 3.238 1.00 80.56 319 ILE A CA 1
ATOM 2403 C C . ILE A 1 319 ? 40.130 -17.720 2.024 1.00 80.56 319 ILE A C 1
ATOM 2405 O O . ILE A 1 319 ? 40.854 -18.709 2.184 1.00 80.56 319 ILE A O 1
ATOM 2409 N N . LEU A 1 320 ? 39.947 -17.166 0.821 1.00 80.25 320 LEU A N 1
ATOM 2410 C CA . LEU A 1 320 ? 40.585 -17.670 -0.401 1.00 80.25 320 LEU A CA 1
ATOM 2411 C C . LEU A 1 320 ? 42.115 -17.554 -0.333 1.00 80.25 320 LEU A C 1
ATOM 2413 O O . LEU A 1 320 ? 42.823 -18.506 -0.673 1.00 80.25 320 LEU A O 1
ATOM 2417 N N . THR A 1 321 ? 42.634 -16.433 0.171 1.00 81.00 321 THR A N 1
ATOM 2418 C CA . THR A 1 321 ? 44.078 -16.184 0.300 1.00 81.00 321 THR A CA 1
ATOM 2419 C C . THR A 1 321 ? 44.719 -17.118 1.326 1.00 81.00 321 THR A C 1
ATOM 2421 O O . THR A 1 321 ? 45.731 -17.761 1.036 1.00 81.00 321 THR A O 1
ATOM 2424 N N . VAL A 1 322 ? 44.109 -17.273 2.505 1.00 80.00 322 VAL A N 1
ATOM 2425 C CA . VAL A 1 322 ? 44.568 -18.204 3.548 1.00 80.00 322 VAL A CA 1
ATOM 2426 C C . VAL A 1 322 ? 44.538 -19.644 3.033 1.00 80.00 322 VAL A C 1
ATOM 2428 O O . VAL A 1 322 ? 45.513 -20.381 3.204 1.00 80.00 322 VAL A O 1
ATOM 2431 N N . SER A 1 323 ? 43.477 -20.031 2.322 1.00 81.06 323 SER A N 1
ATOM 2432 C CA . SER A 1 323 ? 43.361 -21.360 1.710 1.00 81.06 323 SER A CA 1
ATOM 2433 C C . SER A 1 323 ? 44.466 -21.618 0.679 1.00 81.06 323 SER A C 1
ATOM 2435 O O . SER A 1 323 ? 45.083 -22.687 0.686 1.00 81.06 323 SER A O 1
ATOM 2437 N N . ALA A 1 324 ? 44.787 -20.628 -0.163 1.00 78.31 324 ALA A N 1
ATOM 2438 C CA . ALA A 1 324 ? 45.876 -20.716 -1.137 1.00 78.31 324 ALA A CA 1
ATOM 2439 C C . ALA A 1 324 ? 47.260 -20.841 -0.466 1.00 78.31 324 ALA A C 1
ATOM 2441 O O . ALA A 1 324 ? 48.094 -21.643 -0.902 1.00 78.31 324 ALA A O 1
ATOM 2442 N N . ILE A 1 325 ? 47.500 -20.104 0.625 1.00 79.81 325 ILE A N 1
ATOM 2443 C CA . ILE A 1 325 ? 48.749 -20.169 1.402 1.00 79.81 325 ILE A CA 1
ATOM 2444 C C . ILE A 1 325 ? 48.918 -21.547 2.054 1.00 79.81 325 ILE A C 1
ATOM 2446 O O . ILE A 1 325 ? 49.983 -22.162 1.924 1.00 79.81 325 ILE A O 1
ATOM 2450 N N . ILE A 1 326 ? 47.878 -22.060 2.720 1.00 79.19 326 ILE A N 1
ATOM 2451 C CA . ILE A 1 326 ? 47.893 -23.389 3.353 1.00 79.19 326 ILE A CA 1
ATOM 2452 C C . ILE A 1 326 ? 48.169 -24.469 2.301 1.00 79.19 326 ILE A C 1
ATOM 2454 O O . ILE A 1 326 ? 49.019 -25.341 2.504 1.00 79.19 326 ILE A O 1
ATOM 2458 N N . TYR A 1 327 ? 47.518 -24.375 1.140 1.00 77.19 327 TYR A N 1
ATOM 2459 C CA . TYR A 1 327 ? 47.734 -25.295 0.029 1.00 77.19 327 TYR A CA 1
ATOM 2460 C C . TYR A 1 327 ? 49.185 -25.271 -0.486 1.00 77.19 327 TYR A C 1
ATOM 2462 O O . TYR A 1 327 ? 49.809 -26.329 -0.638 1.00 77.19 327 TYR A O 1
ATOM 2470 N N . LYS A 1 328 ? 49.766 -24.081 -0.700 1.00 79.06 328 LYS A N 1
ATOM 2471 C CA . LYS A 1 328 ? 51.167 -23.933 -1.133 1.00 79.06 328 LYS A CA 1
ATOM 2472 C C . LYS A 1 328 ? 52.138 -24.527 -0.110 1.00 79.06 328 LYS A C 1
ATOM 2474 O O . LYS A 1 328 ? 53.042 -25.269 -0.491 1.00 79.06 328 LYS A O 1
ATOM 2479 N N . LYS A 1 329 ? 51.922 -24.271 1.185 1.00 77.69 329 LYS A N 1
ATOM 2480 C CA . LYS A 1 329 ? 52.757 -24.801 2.278 1.00 77.69 329 LYS A CA 1
ATOM 2481 C C . LYS A 1 329 ? 52.731 -26.332 2.334 1.00 77.69 329 LYS A C 1
ATOM 2483 O O . LYS A 1 329 ? 53.781 -26.953 2.486 1.00 77.69 329 LYS A O 1
ATOM 2488 N N . ASN A 1 330 ? 51.560 -26.942 2.155 1.00 73.69 330 ASN A N 1
ATOM 2489 C CA . ASN A 1 330 ? 51.421 -28.402 2.126 1.00 73.69 330 ASN A CA 1
ATOM 2490 C C . ASN A 1 330 ? 52.051 -29.024 0.871 1.00 73.69 330 ASN A C 1
ATOM 2492 O O . ASN A 1 330 ? 52.622 -30.109 0.941 1.00 73.69 330 ASN A O 1
ATOM 2496 N N . THR A 1 331 ? 52.005 -28.324 -0.265 1.00 74.56 331 THR A N 1
ATOM 2497 C CA . THR A 1 331 ? 52.646 -28.782 -1.508 1.00 74.56 331 THR A CA 1
ATOM 2498 C C . THR A 1 331 ? 54.173 -28.772 -1.390 1.00 74.56 331 THR A C 1
ATOM 2500 O O . THR A 1 331 ? 54.814 -29.740 -1.785 1.00 74.56 331 THR A O 1
ATOM 2503 N N . LEU A 1 332 ? 54.748 -27.725 -0.785 1.00 77.31 332 LEU A N 1
ATOM 2504 C CA . LEU A 1 332 ? 56.197 -27.606 -0.572 1.00 77.31 332 LEU A CA 1
ATOM 2505 C C . LEU A 1 332 ? 56.735 -28.637 0.430 1.00 77.31 332 LEU A C 1
ATOM 2507 O O . LEU A 1 332 ? 57.784 -29.225 0.185 1.00 77.31 332 LEU A O 1
ATOM 2511 N N . LYS A 1 333 ? 56.002 -28.921 1.518 1.00 74.00 333 LYS A N 1
ATOM 2512 C CA . LYS A 1 333 ? 56.373 -29.996 2.459 1.00 74.00 333 LYS A CA 1
ATOM 2513 C C . LYS A 1 333 ? 56.465 -31.358 1.772 1.00 74.00 333 LYS A C 1
ATOM 2515 O O . LYS A 1 333 ? 57.381 -32.115 2.053 1.00 74.00 333 LYS A O 1
ATOM 2520 N N . ASN A 1 334 ? 55.561 -31.645 0.838 1.00 65.88 334 ASN A N 1
ATOM 2521 C CA . ASN A 1 334 ? 55.560 -32.913 0.108 1.00 65.88 334 ASN A CA 1
ATOM 2522 C C . ASN A 1 334 ? 56.677 -33.020 -0.947 1.00 65.88 334 ASN A C 1
ATOM 2524 O O . ASN A 1 334 ? 56.949 -34.122 -1.407 1.00 65.88 334 ASN A O 1
ATOM 2528 N N . GLN A 1 335 ? 57.328 -31.913 -1.325 1.00 69.62 335 GLN A N 1
ATOM 2529 C CA . GLN A 1 335 ? 58.491 -31.923 -2.222 1.00 69.62 335 GLN A CA 1
ATOM 2530 C C . GLN A 1 335 ? 59.826 -32.121 -1.488 1.00 69.62 335 GLN A C 1
ATOM 2532 O O . GLN A 1 335 ? 60.816 -32.409 -2.141 1.00 69.62 335 GLN A O 1
ATOM 2537 N N . GLN A 1 336 ? 59.867 -31.990 -0.156 1.00 61.81 336 GLN A N 1
ATOM 2538 C CA . GLN A 1 336 ? 61.078 -32.228 0.647 1.00 61.81 336 GLN A CA 1
ATOM 2539 C C . GLN A 1 336 ? 61.266 -33.700 1.065 1.00 61.81 336 GLN A C 1
ATOM 2541 O O . GLN A 1 336 ? 62.256 -34.023 1.713 1.00 61.81 336 GLN A O 1
ATOM 2546 N N . PHE A 1 337 ? 60.325 -34.581 0.711 1.00 54.84 337 PHE A N 1
ATOM 2547 C CA . PHE A 1 337 ? 60.370 -36.025 0.987 1.00 54.84 337 PHE A CA 1
ATOM 2548 C C . PHE A 1 337 ? 60.523 -36.876 -0.291 1.00 54.84 337 PHE A C 1
ATOM 2550 O O . PHE A 1 337 ? 60.192 -38.061 -0.283 1.00 54.84 337 PHE A O 1
ATOM 2557 N N . ILE A 1 338 ? 61.004 -36.270 -1.380 1.00 49.19 338 ILE A N 1
ATOM 2558 C CA . ILE A 1 338 ? 61.437 -36.929 -2.623 1.00 49.19 338 ILE A CA 1
ATOM 2559 C C . ILE A 1 338 ? 62.911 -36.587 -2.813 1.00 49.19 338 ILE A C 1
ATOM 2561 O O . ILE A 1 338 ? 63.681 -37.510 -3.147 1.00 49.19 338 ILE A O 1
#

Secondary structure (DSSP, 8-state):
-HHHHHHHHHHHHHHHHHHHHHHT-PPPP-S--SS--S-TTSPPP-HHHHHHHHHHHHS-HHHHHHHHTTHHHHHHHHTTTTS-GGGTS---TTSS--EE-TTS-EEE-HHHHHHHHHHHHHHHHHHTT-HHHHHHHHHHHHHHHHHTTSGGGG--TTSTT---S-HHHHHHHHHTT-SSS--GGGGG----S------HHHHHHHHHHHHHH-TTTT--HHHHHHT--TTSHHHHHHHHHHHHHHHHHHHHHHHHHHHHH-S------------------PPP------------------------HHHHHHHHHHHHHHHHHHHHHHHHHHHTT-

Foldseek 3Di:
DVVVVVVVVVVLVVVVVVVVVVVVPDQQDFQDLQDQDPDLQDGFHFLLLLLQVLLVVPDDCQLCVLCVVQVSLLSNLLCQCCDCVVRVGPNVSVQLAWEAAPVRHTDDLSLLVQLLVLLVQLLVCLLVVVSSSNSSSLSVSLNSQLRLLQLQRHEDCPYPLHGFDCRPVVSVVRGVQGSDNDGPLVVLADAPPDQAQDRSSRSSSVLNSCQAQVPPNRCHSSNLRVVVDPVDCVNVNSSSVSSNSSSNSSSNSSVNSSVSSPRSPPPPPPPPPPPPPDDDDDDDDDDDDDDDDDPDDDDDPPPPPPPDVVVVVVVSVVVVVVVVVVVVVVVVVVVVVD

Radius of gyration: 27.02 Å; chains: 1; bounding box: 83×79×64 Å

pLDDT: mean 84.23, std 19.86, range [34.88, 98.94]